Protein AF-A0A8J2K882-F1 (afdb_monomer)

Organism: NCBI:txid39272

Radius of gyration: 20.31 Å; Cα contacts (8 Å, |Δi|>4): 190; chains: 1; bounding box: 59×34×55 Å

Solvent-accessible surface area (backbone atoms only — not comparable to full-atom values): 10893 Å² total; per-residue (Å²): 134,92,80,79,79,79,48,73,65,54,53,42,52,52,37,52,52,34,51,52,49,52,50,53,48,39,41,53,47,56,74,74,40,80,84,79,87,67,94,63,80,76,64,79,78,89,65,78,91,45,72,66,44,49,51,46,46,64,62,44,43,65,41,40,55,68,74,21,21,57,58,43,52,77,40,68,89,78,43,58,61,58,49,51,53,51,32,30,54,51,24,44,53,43,37,36,52,30,45,54,48,47,42,69,40,31,56,80,73,54,88,63,50,70,69,56,27,54,49,53,39,50,50,59,48,68,36,90,72,41,57,48,33,38,21,57,55,62,57,22,58,38,50,34,27,52,51,48,19,53,47,23,50,78,69,66,37,58,70,60,15,52,52,30,21,52,52,18,26,72,71,37,73,75,22,56,58,48,50,52,56,56,48,52,57,50,50,56,54,50,54,61,47,58,69,70,78,110

Foldseek 3Di:
DDDDDPDLVNLLVLLLVLLVVLLVVLLVCPVPPPPDDDPDDAQDQPDDPDPLSVVLCNSQVSLCPDCSRVVLVVVNPDASSVLFVVQQVVLSVLSSLLLSLQLVLVCVPPVRDNVVSVVVSNCSSNPPPCSCSRGNHLVSVLSSLLSQLSVCLSVVNLVSNVVSLVVSCVSDVVSVCSVVVSVVSVVVVVVVVVVVVD

Mean predicted aligned error: 7.51 Å

Sequence (198 aa):
MINKDLKYEDIQRLAISSRIVVFCLQIFASELVPPHVNDGFKFVDDEAKGILDRIINYLFGGMTNWDGQYFLHITKYGFSSTVILASFFLNTFIFVKSAQLLYRLSPYLDRGLNSLSTLTVILFCFNPASIFFSAFYTETLFVYLTLQVLLSLYQKKKVQAVFYASLSSVCRSNGVLNFGFCLAFSLRGALRRVDKDN

pLDDT: mean 84.86, std 12.21, range [33.06, 97.62]

InterPro domains:
  IPR007315 GPI mannosyltransferase 2 [PF04188] (11-79)
  IPR007315 GPI mannosyltransferase 2 [PF04188] (81-188)
  IPR007315 GPI mannosyltransferase 2 [PTHR12468] (80-193)

Structure (mmCIF, N/CA/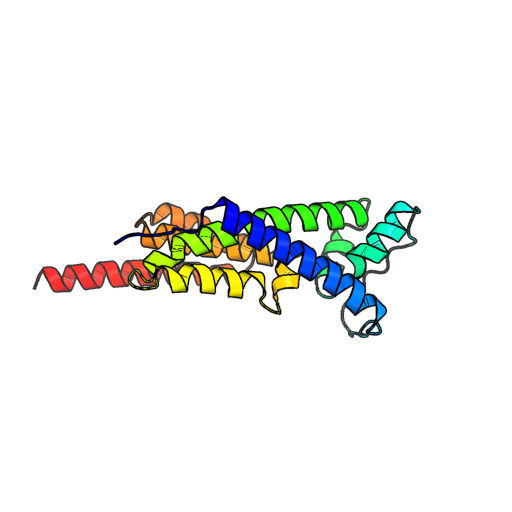C/O backbone):
data_AF-A0A8J2K882-F1
#
_entry.id   AF-A0A8J2K882-F1
#
loop_
_atom_site.group_PDB
_atom_site.id
_atom_site.type_symbol
_atom_site.label_atom_id
_atom_site.label_alt_id
_atom_site.label_comp_id
_atom_site.label_asym_id
_atom_site.label_entity_id
_atom_site.label_seq_id
_atom_site.pdbx_PDB_ins_code
_atom_site.Cartn_x
_atom_site.Cartn_y
_atom_site.Cartn_z
_atom_site.occupancy
_atom_site.B_iso_or_equiv
_atom_site.auth_seq_id
_atom_site.auth_comp_id
_atom_site.auth_asym_id
_atom_site.auth_atom_id
_atom_site.pdbx_PDB_model_num
ATOM 1 N N . MET A 1 1 ? -4.449 -18.302 27.018 1.00 33.06 1 MET A N 1
ATOM 2 C CA . MET A 1 1 ? -3.019 -18.666 26.969 1.00 33.06 1 MET A CA 1
ATOM 3 C C . MET A 1 1 ? -2.443 -18.062 25.696 1.00 33.06 1 MET A C 1
ATOM 5 O O . MET A 1 1 ? -2.665 -18.584 24.615 1.00 33.06 1 MET A O 1
ATOM 9 N N . ILE A 1 2 ? -1.856 -16.872 25.830 1.00 46.56 2 ILE A N 1
ATOM 10 C CA . ILE A 1 2 ? -1.234 -16.094 24.751 1.00 46.56 2 ILE A CA 1
ATOM 11 C C . ILE A 1 2 ? 0.050 -16.833 24.386 1.00 46.56 2 ILE A C 1
ATOM 13 O O . ILE A 1 2 ? 0.917 -16.957 25.249 1.00 46.56 2 ILE A O 1
ATOM 17 N N . ASN A 1 3 ? 0.174 -17.393 23.182 1.00 36.25 3 ASN A N 1
ATOM 18 C CA . ASN A 1 3 ? 1.464 -17.944 22.786 1.00 36.25 3 ASN A CA 1
ATOM 19 C C . ASN A 1 3 ? 1.742 -17.811 21.286 1.00 36.25 3 ASN A C 1
ATOM 21 O O . ASN A 1 3 ? 1.013 -18.346 20.453 1.00 36.25 3 ASN A O 1
ATOM 25 N N . LYS A 1 4 ? 2.849 -17.100 21.039 1.00 44.06 4 LYS A N 1
ATOM 26 C CA . LYS A 1 4 ? 3.510 -16.701 19.790 1.00 44.06 4 LYS A CA 1
ATOM 27 C C . LYS A 1 4 ? 2.768 -15.694 18.912 1.00 44.06 4 LYS A C 1
ATOM 29 O O . LYS A 1 4 ? 2.328 -16.008 17.811 1.00 44.06 4 LYS A O 1
ATOM 34 N N . ASP A 1 5 ? 2.742 -14.445 19.376 1.00 51.84 5 ASP A N 1
ATOM 35 C CA . ASP A 1 5 ? 2.694 -13.294 18.473 1.00 51.84 5 ASP A CA 1
ATOM 36 C C . ASP A 1 5 ? 3.842 -13.430 17.458 1.00 51.84 5 ASP A C 1
ATOM 38 O O . ASP A 1 5 ? 5.009 -13.496 17.859 1.00 51.84 5 ASP A O 1
ATOM 42 N N . LEU A 1 6 ? 3.539 -13.479 16.155 1.00 58.41 6 LEU A N 1
ATOM 43 C CA . LEU A 1 6 ? 4.563 -13.176 15.155 1.00 58.41 6 LEU A CA 1
ATOM 44 C C . LEU A 1 6 ? 5.136 -11.801 15.505 1.00 58.41 6 LEU A C 1
ATOM 46 O O . LEU A 1 6 ? 4.384 -10.842 15.727 1.00 58.41 6 LEU A O 1
ATOM 50 N N . LYS A 1 7 ? 6.463 -11.694 15.573 1.00 73.88 7 LYS A N 1
ATOM 51 C CA . LYS A 1 7 ? 7.107 -10.410 15.832 1.00 73.88 7 LYS A CA 1
ATOM 52 C C . LYS A 1 7 ? 6.927 -9.522 14.603 1.00 73.88 7 LYS A C 1
ATOM 54 O O . LYS A 1 7 ? 6.838 -10.000 13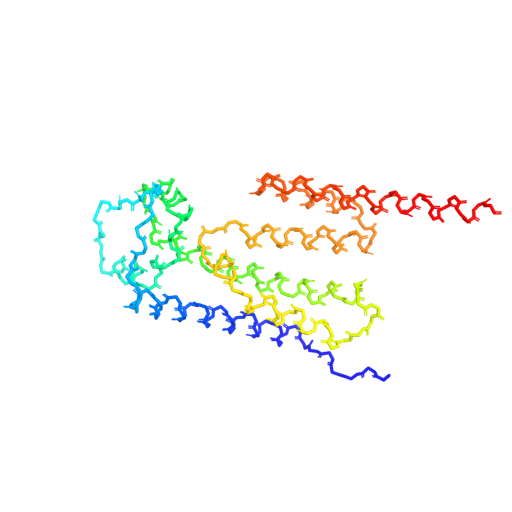.474 1.00 73.88 7 LYS A O 1
ATOM 59 N N . TYR A 1 8 ? 6.939 -8.203 14.797 1.00 77.19 8 TYR A N 1
ATOM 60 C CA . TYR A 1 8 ? 6.948 -7.245 13.679 1.00 77.19 8 TYR A CA 1
ATOM 61 C C . TYR A 1 8 ? 8.086 -7.518 12.681 1.00 77.19 8 TYR A C 1
ATOM 63 O O . TYR A 1 8 ? 7.938 -7.244 11.490 1.00 77.19 8 TYR A O 1
ATOM 71 N N . GLU A 1 9 ? 9.193 -8.085 13.165 1.00 84.50 9 GLU A N 1
ATOM 72 C CA . GLU A 1 9 ? 10.317 -8.559 12.356 1.00 84.50 9 GLU A CA 1
ATOM 73 C C . GLU A 1 9 ? 9.930 -9.702 11.412 1.00 84.50 9 GLU A C 1
ATOM 75 O O . GLU A 1 9 ? 10.357 -9.701 10.261 1.00 84.50 9 GLU A O 1
ATOM 80 N N . ASP A 1 10 ? 9.091 -10.642 11.852 1.00 88.75 10 ASP A N 1
ATOM 81 C CA . ASP A 1 10 ? 8.645 -11.769 11.028 1.00 88.75 10 ASP A CA 1
ATOM 82 C C . ASP A 1 10 ? 7.744 -11.275 9.892 1.00 88.75 10 ASP A C 1
ATOM 84 O O . ASP A 1 10 ? 7.917 -11.666 8.739 1.00 88.75 10 ASP A O 1
ATOM 88 N N . ILE A 1 11 ? 6.844 -10.332 10.196 1.00 90.06 11 ILE A N 1
ATOM 89 C CA . ILE A 1 11 ? 5.994 -9.669 9.196 1.00 90.06 11 ILE A CA 1
ATOM 90 C C . ILE A 1 11 ? 6.836 -8.870 8.200 1.00 90.06 11 ILE A C 1
ATOM 92 O O . ILE A 1 11 ? 6.573 -8.892 6.999 1.00 90.06 11 ILE A O 1
ATOM 96 N N . GLN A 1 12 ? 7.871 -8.182 8.681 1.00 91.12 12 GLN A N 1
ATOM 97 C CA . GLN A 1 12 ? 8.790 -7.448 7.821 1.00 91.12 12 GLN A CA 1
ATOM 98 C C . GLN A 1 12 ? 9.563 -8.388 6.892 1.00 91.12 12 GLN A C 1
ATOM 100 O O . GLN A 1 12 ? 9.627 -8.124 5.693 1.00 91.12 12 GLN A O 1
ATOM 105 N N . ARG A 1 13 ? 10.114 -9.489 7.420 1.00 92.19 13 ARG A N 1
ATOM 106 C CA . ARG A 1 13 ? 10.812 -10.508 6.623 1.00 92.19 13 ARG A CA 1
ATOM 107 C C . ARG A 1 13 ? 9.881 -11.102 5.574 1.00 92.19 13 ARG A C 1
ATOM 109 O O . ARG A 1 13 ? 10.239 -11.110 4.406 1.00 92.19 13 ARG A O 1
ATOM 116 N N . LEU A 1 14 ? 8.667 -11.492 5.963 1.00 93.50 14 LEU A N 1
ATOM 117 C CA . LEU A 1 14 ? 7.647 -12.015 5.054 1.00 93.50 14 LEU A CA 1
ATOM 118 C C . LEU A 1 14 ? 7.322 -11.027 3.925 1.00 93.50 14 LEU A C 1
ATOM 120 O O . LEU A 1 14 ? 7.344 -11.396 2.751 1.00 93.50 14 LEU A O 1
ATOM 124 N N . ALA A 1 15 ? 7.053 -9.765 4.270 1.00 94.00 15 ALA A N 1
ATOM 125 C CA . ALA A 1 15 ? 6.734 -8.736 3.292 1.00 94.00 15 ALA A CA 1
ATOM 126 C C . ALA A 1 15 ? 7.906 -8.508 2.326 1.00 94.00 15 ALA A C 1
ATOM 128 O O . ALA A 1 15 ? 7.688 -8.538 1.118 1.00 94.00 15 ALA A O 1
ATOM 129 N N . ILE A 1 16 ? 9.141 -8.377 2.821 1.00 94.69 16 ILE A N 1
ATOM 130 C CA . ILE A 1 16 ? 10.339 -8.215 1.978 1.00 94.69 16 ILE A CA 1
ATOM 131 C C . ILE A 1 16 ? 10.549 -9.439 1.080 1.00 94.69 16 ILE A C 1
ATOM 133 O O . ILE A 1 16 ? 10.706 -9.283 -0.129 1.00 94.69 16 ILE A O 1
ATOM 137 N N . SER A 1 17 ? 10.485 -10.654 1.632 1.00 94.75 17 SER A N 1
ATOM 138 C CA . SER A 1 17 ? 10.606 -11.894 0.860 1.00 94.75 17 SER A CA 1
ATOM 139 C C . SER A 1 17 ? 9.552 -11.975 -0.243 1.00 94.75 17 SER A C 1
ATOM 141 O O . SER A 1 17 ? 9.886 -12.334 -1.367 1.00 94.75 17 SER A O 1
ATOM 143 N N . SER A 1 18 ? 8.308 -11.558 0.022 1.00 94.94 18 SER A N 1
ATOM 144 C CA . SER A 1 18 ? 7.269 -11.510 -1.014 1.00 94.94 18 SER A CA 1
ATOM 145 C C . SER A 1 18 ? 7.621 -10.551 -2.155 1.00 94.94 18 SER A C 1
ATOM 147 O O . SER A 1 18 ? 7.345 -10.854 -3.311 1.00 94.94 18 SER A O 1
ATOM 149 N N . ARG A 1 19 ? 8.268 -9.414 -1.859 1.00 94.19 19 ARG A N 1
ATOM 150 C CA . ARG A 1 19 ? 8.690 -8.445 -2.882 1.00 94.19 19 ARG A CA 1
ATOM 151 C C . ARG A 1 19 ? 9.818 -8.993 -3.745 1.00 94.19 19 ARG A C 1
ATOM 153 O O . ARG A 1 19 ? 9.781 -8.807 -4.955 1.00 94.19 19 ARG A O 1
ATOM 160 N N . ILE A 1 20 ? 10.764 -9.715 -3.140 1.00 94.12 20 ILE A N 1
ATOM 161 C CA . ILE A 1 20 ? 11.826 -10.421 -3.871 1.00 94.12 20 ILE A CA 1
ATOM 162 C C . ILE A 1 20 ? 11.212 -11.476 -4.795 1.00 94.12 20 ILE A C 1
ATOM 164 O O . ILE A 1 20 ? 11.556 -11.527 -5.969 1.00 94.12 20 ILE A O 1
ATOM 168 N N . VAL A 1 21 ? 10.259 -12.273 -4.298 1.00 93.94 21 VAL A N 1
ATOM 169 C CA . VAL A 1 21 ? 9.566 -13.287 -5.108 1.00 93.94 21 VAL A CA 1
ATOM 170 C C . VAL A 1 21 ? 8.832 -12.647 -6.286 1.00 93.94 21 VAL A C 1
ATOM 172 O O . VAL A 1 21 ? 9.027 -13.080 -7.416 1.00 93.94 21 VAL A O 1
ATOM 175 N N . VAL A 1 22 ? 8.045 -11.590 -6.057 1.00 92.38 22 VAL A N 1
ATOM 176 C CA . VAL A 1 22 ? 7.345 -10.858 -7.130 1.00 92.38 22 VAL A CA 1
ATOM 177 C C . VAL A 1 22 ? 8.333 -10.261 -8.136 1.00 92.38 22 VAL A C 1
ATOM 179 O O . VAL A 1 22 ? 8.096 -10.337 -9.339 1.00 92.38 22 VAL A O 1
ATOM 182 N N . PHE A 1 23 ? 9.456 -9.713 -7.665 1.00 92.88 23 PHE A N 1
ATOM 183 C CA . PHE A 1 23 ? 10.509 -9.175 -8.524 1.00 92.88 23 PHE A CA 1
ATOM 184 C C . PHE A 1 23 ? 11.158 -10.259 -9.399 1.00 92.88 23 PHE A C 1
ATOM 186 O O . PHE A 1 23 ? 11.301 -10.060 -10.601 1.00 92.88 23 PHE A O 1
ATOM 193 N N . CYS A 1 24 ? 11.498 -11.424 -8.843 1.00 92.62 24 CYS A N 1
ATOM 194 C CA . CYS A 1 24 ? 12.050 -12.531 -9.628 1.00 92.62 24 CYS A CA 1
ATOM 195 C C . CYS A 1 24 ? 11.022 -13.103 -10.613 1.00 92.62 24 CYS A C 1
ATOM 197 O O . CYS A 1 24 ? 11.357 -13.379 -11.764 1.00 92.62 24 CYS A O 1
ATOM 199 N N . LEU A 1 25 ? 9.766 -13.250 -10.176 1.00 90.94 25 LEU A N 1
ATOM 200 C CA . LEU A 1 25 ? 8.678 -13.737 -11.022 1.00 90.94 25 LEU A CA 1
ATOM 201 C C . LEU A 1 25 ? 8.435 -12.816 -12.216 1.00 90.94 25 LEU A C 1
ATOM 203 O O . LEU A 1 25 ? 8.230 -13.327 -13.310 1.00 90.94 25 LEU A O 1
ATOM 207 N N . GLN A 1 26 ? 8.488 -11.489 -12.046 1.00 91.19 26 GLN A N 1
ATOM 208 C CA . GLN A 1 26 ? 8.284 -10.586 -13.182 1.00 91.19 26 GLN A CA 1
ATOM 209 C C . GLN A 1 26 ? 9.444 -10.605 -14.185 1.00 91.19 26 GLN A C 1
ATOM 211 O O . GLN A 1 26 ? 9.173 -10.502 -15.377 1.00 91.19 26 GLN A O 1
ATOM 216 N N . ILE A 1 27 ? 10.696 -10.830 -13.756 1.00 89.94 27 ILE A N 1
ATOM 217 C CA . ILE A 1 27 ? 11.814 -11.056 -14.696 1.00 89.94 27 ILE A CA 1
ATOM 218 C C . ILE A 1 27 ? 11.542 -12.326 -15.501 1.00 89.94 27 ILE A C 1
ATOM 220 O O . ILE A 1 27 ? 11.527 -12.298 -16.726 1.00 89.94 27 ILE A O 1
ATOM 224 N N . PHE A 1 28 ? 11.267 -13.435 -14.810 1.00 90.12 28 PHE A N 1
ATOM 225 C CA . PHE A 1 28 ? 11.035 -14.722 -15.463 1.00 90.12 28 PHE A CA 1
ATOM 226 C C . PHE A 1 28 ? 9.833 -14.683 -16.417 1.00 90.12 28 PHE A C 1
ATOM 228 O O . PHE A 1 28 ? 9.902 -15.199 -17.528 1.00 90.12 28 PHE A O 1
ATOM 235 N N . ALA A 1 29 ? 8.741 -14.036 -16.005 1.00 87.38 29 ALA A N 1
ATOM 236 C CA . ALA A 1 29 ? 7.560 -13.865 -16.840 1.00 87.38 29 ALA A CA 1
ATOM 237 C C . ALA A 1 29 ? 7.840 -12.994 -18.072 1.00 87.38 29 ALA A C 1
ATOM 239 O O . ALA A 1 29 ? 7.294 -13.284 -19.131 1.00 87.38 29 ALA A O 1
ATOM 240 N N . SER A 1 30 ? 8.699 -11.976 -17.950 1.00 85.62 30 SER A N 1
ATOM 241 C CA . SER A 1 30 ? 9.076 -11.108 -19.076 1.00 85.62 30 SER A CA 1
ATOM 242 C C . SER A 1 30 ? 9.901 -11.844 -20.137 1.00 85.62 30 SER A C 1
ATOM 244 O O . SER A 1 30 ? 9.802 -11.511 -21.312 1.00 85.62 30 SER A O 1
ATOM 246 N N . GLU A 1 31 ? 10.669 -12.862 -19.741 1.00 84.69 31 GLU A N 1
ATOM 247 C CA . GLU A 1 31 ? 11.428 -13.717 -20.667 1.00 84.69 31 GLU A CA 1
ATOM 248 C C . GLU A 1 31 ? 10.565 -14.818 -21.296 1.00 84.69 31 GLU A C 1
ATOM 250 O O . GLU A 1 31 ? 10.732 -15.172 -22.462 1.00 84.69 31 GLU A O 1
ATOM 255 N N . LEU A 1 32 ? 9.643 -15.394 -20.518 1.00 87.56 32 LEU A N 1
ATOM 256 C CA . LEU A 1 32 ? 8.849 -16.544 -20.952 1.00 87.56 32 LEU A CA 1
ATOM 257 C C . LEU A 1 32 ? 7.626 -16.145 -21.785 1.00 87.56 32 LEU A C 1
ATOM 259 O O . LEU A 1 32 ? 7.188 -16.909 -22.646 1.00 87.56 32 LEU A O 1
ATOM 263 N N . VAL A 1 33 ? 7.049 -14.973 -21.514 1.00 82.00 33 VAL A N 1
ATOM 264 C CA . VAL A 1 33 ? 5.814 -14.507 -22.146 1.00 82.00 33 VAL A CA 1
ATOM 265 C C . VAL A 1 33 ? 6.133 -13.326 -23.060 1.00 82.00 33 VAL A C 1
ATOM 267 O O . VAL A 1 33 ? 6.620 -12.304 -22.574 1.00 82.00 33 VAL A O 1
ATOM 270 N N . PRO A 1 34 ? 5.820 -13.413 -24.368 1.00 77.44 34 PRO A N 1
ATOM 271 C CA . PRO A 1 34 ? 5.967 -12.280 -25.269 1.00 77.44 34 PRO A CA 1
ATOM 272 C C . PRO A 1 34 ? 5.211 -11.058 -24.735 1.00 77.44 34 PRO A C 1
ATOM 274 O O . PRO A 1 34 ? 4.098 -11.211 -24.218 1.00 77.44 34 PRO A O 1
ATOM 277 N N . PRO A 1 35 ? 5.767 -9.843 -24.877 1.00 71.00 35 PRO A N 1
ATOM 278 C CA . PRO A 1 35 ? 5.115 -8.641 -24.389 1.00 71.00 35 PRO A CA 1
ATOM 279 C C . PRO A 1 35 ? 3.732 -8.513 -25.025 1.00 71.00 35 PRO A C 1
ATOM 281 O O . PRO A 1 35 ? 3.585 -8.470 -26.249 1.00 71.00 35 PRO A O 1
ATOM 284 N N . HIS A 1 36 ? 2.705 -8.463 -24.178 1.00 73.38 36 HIS A N 1
ATOM 285 C CA . HIS A 1 36 ? 1.337 -8.285 -24.636 1.00 73.38 36 HIS A CA 1
ATOM 286 C C . HIS A 1 36 ? 1.226 -6.936 -25.353 1.00 73.38 36 HIS A C 1
ATOM 288 O O . HIS A 1 36 ? 1.462 -5.876 -24.771 1.00 73.38 36 HIS A O 1
ATOM 294 N N . VAL A 1 37 ? 0.799 -6.954 -26.614 1.00 69.00 37 VAL A N 1
ATOM 295 C CA . VAL A 1 37 ? 0.498 -5.733 -27.363 1.00 69.00 37 VAL A CA 1
ATOM 296 C C . VAL A 1 37 ? -0.847 -5.208 -26.872 1.00 69.00 37 VAL A C 1
ATOM 298 O O . VAL A 1 37 ? -1.888 -5.759 -27.204 1.00 69.00 37 VAL A O 1
ATOM 301 N N . ASN A 1 38 ? -0.836 -4.202 -26.003 1.00 69.25 38 ASN A N 1
ATOM 302 C CA . ASN A 1 38 ? -2.041 -3.441 -25.679 1.00 69.25 38 ASN A CA 1
ATOM 303 C C . ASN A 1 38 ? -2.187 -2.245 -26.642 1.00 69.25 38 ASN A C 1
ATOM 305 O O . ASN A 1 38 ? -1.187 -1.749 -27.174 1.00 69.25 38 ASN A O 1
ATOM 309 N N . ASP A 1 39 ? -3.427 -1.794 -26.850 1.00 73.88 39 ASP A N 1
ATOM 310 C CA . ASP A 1 39 ? -3.764 -0.582 -27.627 1.00 73.88 39 ASP A CA 1
ATOM 311 C C . ASP A 1 39 ? -3.556 0.712 -26.814 1.00 73.88 39 ASP A C 1
ATOM 313 O O . ASP A 1 39 ? -3.872 1.812 -27.264 1.00 73.88 39 ASP A O 1
ATOM 317 N N . GLY A 1 40 ? -3.060 0.577 -25.581 1.00 69.00 40 GLY A N 1
ATOM 318 C CA . GLY A 1 40 ? -2.803 1.684 -24.670 1.00 69.00 40 GLY A CA 1
ATOM 319 C C . GLY A 1 40 ? -1.612 2.541 -25.093 1.00 69.00 40 GLY A C 1
ATOM 320 O O . GLY A 1 40 ? -0.829 2.190 -25.977 1.00 69.00 40 GLY A O 1
ATOM 321 N N . PHE A 1 41 ? -1.466 3.683 -24.422 1.00 75.31 41 PHE A N 1
ATOM 322 C CA . PHE A 1 41 ? -0.314 4.561 -24.589 1.00 75.31 41 PHE A CA 1
ATOM 323 C C . PHE A 1 41 ? 0.989 3.811 -24.322 1.00 75.31 41 PHE A C 1
ATOM 325 O O . PHE A 1 41 ? 1.131 3.191 -23.271 1.00 75.31 41 PHE A O 1
ATOM 332 N N . LYS A 1 42 ? 1.949 3.934 -25.244 1.00 71.62 42 LYS A N 1
ATOM 333 C CA . LYS A 1 42 ? 3.290 3.367 -25.106 1.00 71.62 42 LYS A CA 1
ATOM 334 C C . LYS A 1 42 ? 4.317 4.470 -25.006 1.00 71.62 42 LYS A C 1
ATOM 336 O O . LYS A 1 42 ? 4.495 5.255 -25.936 1.00 71.62 42 LYS A O 1
ATOM 341 N N . PHE A 1 43 ? 5.015 4.504 -23.877 1.00 71.06 43 PHE A N 1
ATOM 342 C CA . PHE A 1 43 ? 6.185 5.351 -23.736 1.00 71.06 43 PHE A CA 1
ATOM 343 C C . PHE A 1 43 ? 7.341 4.736 -24.526 1.00 71.06 43 PHE A C 1
ATOM 345 O O . PHE A 1 43 ? 7.864 3.685 -24.158 1.00 71.06 43 PHE A O 1
ATOM 352 N N . VAL A 1 44 ? 7.716 5.390 -25.622 1.00 66.25 44 VAL A N 1
ATOM 353 C CA . VAL A 1 44 ? 8.959 5.114 -26.342 1.00 66.25 44 VAL A CA 1
ATOM 354 C C . VAL A 1 44 ? 9.998 6.074 -25.7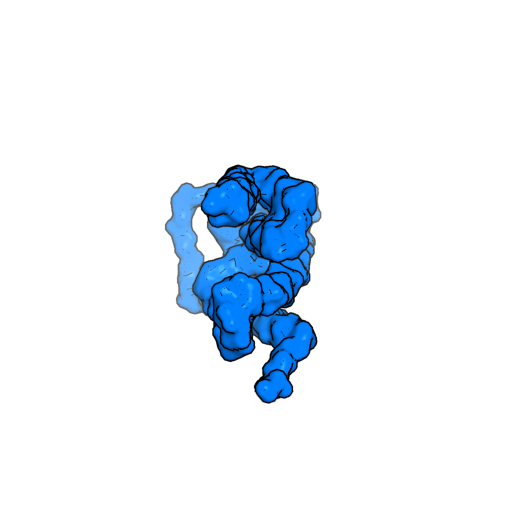75 1.00 66.25 44 VAL A C 1
ATOM 356 O O . VAL A 1 44 ? 9.890 7.286 -25.975 1.00 66.25 44 VAL A O 1
ATOM 359 N N . ASP A 1 45 ? 10.941 5.545 -24.995 1.00 65.62 45 ASP A N 1
ATOM 360 C CA . ASP A 1 45 ? 12.102 6.325 -24.572 1.00 65.62 45 ASP A CA 1
ATOM 361 C C . ASP A 1 45 ? 13.046 6.468 -25.770 1.00 65.62 45 ASP A C 1
ATOM 363 O O . ASP A 1 45 ? 13.362 5.482 -26.445 1.00 65.62 45 ASP A O 1
ATOM 367 N N . ASP A 1 46 ? 13.466 7.698 -26.049 1.00 60.22 46 ASP A N 1
ATOM 368 C CA . ASP A 1 46 ? 14.344 8.022 -27.169 1.00 60.22 46 ASP A CA 1
ATOM 369 C C . ASP A 1 46 ? 15.782 7.615 -26.774 1.00 60.22 46 ASP A C 1
ATOM 371 O O . ASP A 1 46 ? 16.547 8.412 -26.236 1.00 60.22 46 ASP A O 1
ATOM 375 N N . GLU A 1 47 ? 16.095 6.334 -27.000 1.00 58.97 47 GLU A N 1
ATOM 376 C CA . GLU A 1 47 ? 17.366 5.624 -26.767 1.00 58.97 47 GLU A CA 1
ATOM 377 C C . GLU A 1 47 ? 17.854 5.521 -25.305 1.00 58.97 47 GLU A C 1
ATOM 379 O O . GLU A 1 47 ? 18.118 6.502 -24.612 1.00 58.97 47 GLU A O 1
ATOM 384 N N . ALA A 1 48 ? 18.083 4.284 -24.839 1.00 60.72 48 ALA A N 1
ATOM 385 C CA . ALA A 1 48 ? 18.753 4.027 -23.564 1.00 60.72 48 ALA A CA 1
ATOM 386 C C . ALA A 1 48 ? 20.176 4.612 -23.597 1.00 60.72 48 ALA A C 1
ATOM 388 O O . ALA A 1 48 ? 21.056 4.087 -24.287 1.00 60.72 48 ALA A O 1
ATOM 389 N N . LYS A 1 49 ? 20.397 5.689 -22.835 1.00 71.69 49 LYS A N 1
ATOM 390 C CA . LYS A 1 49 ? 21.614 6.513 -22.901 1.00 71.69 49 LYS A CA 1
ATOM 391 C C . LYS A 1 49 ? 22.858 5.819 -22.326 1.00 71.69 49 LYS A C 1
ATOM 393 O O . LYS A 1 49 ? 23.969 6.272 -22.596 1.00 71.69 49 LYS A O 1
ATOM 398 N N . GLY A 1 50 ? 22.717 4.703 -21.595 1.00 81.19 50 GLY A N 1
ATOM 399 C CA . GLY A 1 50 ? 23.851 3.939 -21.057 1.00 81.19 50 GLY A CA 1
ATOM 400 C C . GLY A 1 50 ? 23.593 2.460 -20.727 1.00 81.19 50 GLY A C 1
ATOM 401 O O . GLY A 1 50 ? 22.472 1.957 -20.776 1.00 81.19 50 GLY A O 1
ATOM 402 N N . ILE A 1 51 ? 24.664 1.742 -20.358 1.00 85.50 51 ILE A N 1
ATOM 403 C CA . ILE A 1 51 ? 24.629 0.316 -19.957 1.00 85.50 51 ILE A CA 1
ATOM 404 C C . ILE A 1 51 ? 23.747 0.104 -18.720 1.00 85.50 51 ILE A C 1
ATOM 406 O O . ILE A 1 51 ? 22.988 -0.862 -18.664 1.00 85.50 51 ILE A O 1
ATOM 410 N N . LEU A 1 52 ? 23.818 1.014 -17.744 1.00 84.12 52 LEU A N 1
ATOM 411 C CA . LEU A 1 52 ? 22.993 0.951 -16.536 1.00 84.12 52 LEU A CA 1
ATOM 412 C C . LEU A 1 52 ? 21.501 1.048 -16.861 1.00 84.12 52 LEU A C 1
ATOM 414 O O . LEU A 1 52 ? 20.720 0.282 -16.308 1.00 84.12 52 LEU A O 1
ATOM 418 N N . ASP A 1 53 ? 21.117 1.909 -17.805 1.00 83.44 53 ASP A N 1
ATOM 419 C CA . ASP A 1 53 ? 19.725 2.021 -18.247 1.00 83.44 53 ASP A CA 1
ATOM 420 C C . ASP A 1 53 ? 19.251 0.730 -18.913 1.00 83.44 53 ASP A C 1
ATOM 422 O O . ASP A 1 53 ? 18.142 0.277 -18.656 1.00 83.44 53 ASP A O 1
ATOM 426 N N . ARG A 1 54 ? 20.107 0.074 -19.710 1.00 83.88 54 ARG A N 1
ATOM 427 C CA . ARG A 1 54 ? 19.784 -1.236 -20.301 1.00 83.88 54 ARG A CA 1
ATOM 428 C C . ARG A 1 54 ? 19.569 -2.306 -19.235 1.00 83.88 54 ARG A C 1
ATOM 430 O O . ARG A 1 54 ? 18.606 -3.058 -19.329 1.00 83.88 54 ARG A O 1
ATOM 437 N N . ILE A 1 55 ? 20.429 -2.354 -18.216 1.00 88.06 55 ILE A N 1
ATOM 438 C CA . ILE A 1 55 ? 20.289 -3.299 -17.099 1.00 88.06 55 ILE A CA 1
ATOM 439 C C . ILE A 1 55 ? 19.004 -3.014 -16.312 1.00 88.06 55 ILE A C 1
ATOM 441 O O . ILE A 1 55 ? 18.259 -3.941 -16.010 1.00 88.06 55 ILE A O 1
ATOM 445 N N . ILE A 1 56 ? 18.715 -1.748 -16.000 1.00 87.19 56 ILE A N 1
ATOM 446 C CA . ILE A 1 56 ? 17.503 -1.362 -15.265 1.00 87.19 56 ILE A CA 1
ATOM 447 C C . ILE A 1 56 ? 16.255 -1.689 -16.085 1.00 87.19 56 ILE A C 1
ATOM 449 O O . ILE A 1 56 ? 15.327 -2.286 -15.549 1.00 87.19 56 ILE A O 1
ATOM 453 N N . ASN A 1 57 ? 16.244 -1.381 -17.380 1.00 84.75 57 ASN A N 1
ATOM 454 C CA . ASN A 1 57 ? 15.122 -1.702 -18.259 1.00 84.75 57 ASN A CA 1
ATOM 455 C C . ASN A 1 57 ? 14.912 -3.211 -18.400 1.00 84.75 57 ASN A C 1
ATOM 457 O O . ASN A 1 57 ? 13.773 -3.662 -18.391 1.00 84.75 57 ASN A O 1
ATOM 461 N N . TYR A 1 58 ? 15.984 -4.000 -18.464 1.00 86.06 58 TYR A N 1
ATOM 462 C CA . TYR A 1 58 ? 15.882 -5.458 -18.465 1.00 86.06 58 TYR A CA 1
ATOM 463 C C . TYR A 1 58 ? 15.289 -5.987 -17.149 1.00 86.06 58 TYR A C 1
ATOM 465 O O . TYR A 1 58 ? 14.346 -6.771 -17.151 1.00 86.06 58 TYR A O 1
ATOM 473 N N . LEU A 1 59 ? 15.801 -5.523 -16.006 1.00 88.44 59 LEU A N 1
ATOM 474 C CA . LEU A 1 59 ? 15.390 -6.028 -14.694 1.00 88.44 59 LEU A CA 1
ATOM 475 C C . LEU A 1 59 ? 14.016 -5.523 -14.239 1.00 88.44 59 LEU A C 1
ATOM 477 O O . LEU A 1 59 ? 13.312 -6.244 -13.539 1.00 88.44 59 LEU A O 1
ATOM 481 N N . PHE A 1 60 ? 13.643 -4.291 -14.583 1.00 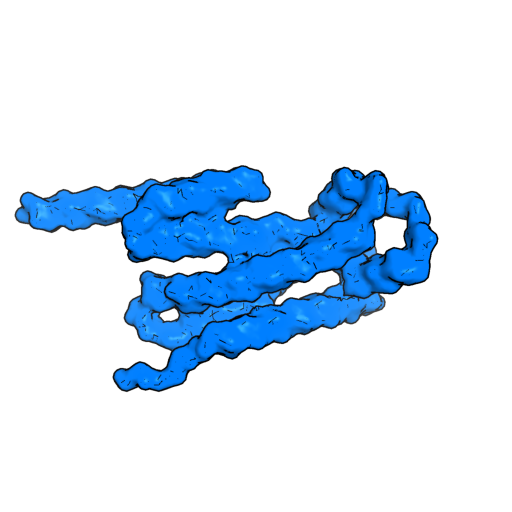88.00 60 PHE A N 1
ATOM 482 C CA . PHE A 1 60 ? 12.438 -3.619 -14.086 1.00 88.00 60 PHE A CA 1
ATOM 483 C C . PHE A 1 60 ? 11.414 -3.313 -15.184 1.00 88.00 60 PHE A C 1
ATOM 485 O O . PHE A 1 60 ? 10.351 -2.780 -14.874 1.00 88.00 60 PHE A O 1
ATOM 492 N N . GLY A 1 61 ? 11.682 -3.655 -16.447 1.00 82.25 61 GLY A N 1
ATOM 493 C CA . GLY A 1 61 ? 10.783 -3.373 -17.571 1.00 82.25 61 GLY A CA 1
ATOM 494 C C . GLY A 1 61 ? 9.389 -3.974 -17.393 1.00 82.25 61 GLY A C 1
ATOM 495 O O . GLY A 1 61 ? 8.393 -3.339 -17.724 1.00 82.25 61 GLY A O 1
ATOM 496 N N . GLY A 1 62 ? 9.277 -5.141 -16.752 1.00 83.25 62 GLY A N 1
ATOM 497 C CA . GLY A 1 62 ? 7.978 -5.719 -16.399 1.00 83.25 62 GLY A CA 1
ATOM 498 C C . GLY A 1 62 ? 7.123 -4.802 -15.508 1.00 83.25 62 GLY A C 1
ATOM 499 O O . GLY A 1 62 ? 5.897 -4.781 -15.631 1.00 83.25 62 GLY A O 1
ATOM 500 N N . MET A 1 63 ? 7.762 -3.991 -14.658 1.00 84.00 63 MET A N 1
ATOM 501 C CA . MET A 1 63 ? 7.120 -3.067 -13.714 1.00 84.00 63 MET A CA 1
ATOM 502 C C . MET A 1 63 ? 6.718 -1.723 -14.324 1.00 84.00 63 MET A C 1
ATOM 504 O O . MET A 1 63 ? 6.027 -0.943 -13.668 1.00 84.00 63 MET A O 1
ATOM 508 N N . THR A 1 64 ? 7.152 -1.428 -15.548 1.00 82.75 64 THR A N 1
ATOM 509 C CA . THR A 1 64 ? 6.819 -0.176 -16.239 1.00 82.75 64 THR A CA 1
ATOM 510 C C . THR A 1 64 ? 5.587 -0.305 -17.128 1.00 82.75 64 THR A C 1
ATOM 512 O O . THR A 1 64 ? 5.111 0.695 -17.655 1.00 82.75 64 THR A O 1
ATOM 515 N N . ASN A 1 65 ? 5.051 -1.518 -17.275 1.00 79.75 65 ASN A N 1
ATOM 516 C CA . ASN A 1 65 ? 3.889 -1.806 -18.108 1.00 79.75 65 ASN A CA 1
ATOM 517 C C . ASN A 1 65 ? 2.594 -1.141 -17.608 1.00 79.75 65 ASN A C 1
ATOM 519 O O . ASN A 1 65 ? 2.456 -0.788 -16.431 1.00 79.75 65 ASN A O 1
ATOM 523 N N . TRP A 1 66 ? 1.614 -1.068 -18.518 1.00 79.25 66 TRP A N 1
ATOM 524 C CA . TRP A 1 66 ? 0.279 -0.492 -18.303 1.00 79.25 66 TRP A CA 1
ATOM 525 C C . TRP A 1 66 ? 0.346 0.999 -17.944 1.00 79.25 66 TRP A C 1
ATOM 527 O O . TRP A 1 66 ? 1.083 1.744 -18.591 1.00 79.25 66 TRP A O 1
ATOM 537 N N . ASP A 1 67 ? -0.393 1.448 -16.927 1.00 74.56 67 ASP A N 1
ATOM 538 C CA . ASP A 1 67 ? -0.445 2.863 -16.550 1.00 74.56 67 ASP A CA 1
ATOM 539 C C . ASP A 1 67 ? 0.921 3.422 -16.095 1.00 74.56 67 ASP A C 1
ATOM 541 O O . ASP A 1 67 ? 1.151 4.631 -16.144 1.00 74.56 67 ASP A O 1
ATOM 545 N N . GLY A 1 68 ? 1.869 2.543 -15.745 1.00 80.31 68 GLY A N 1
ATOM 546 C CA . GLY A 1 68 ? 3.271 2.875 -15.479 1.00 80.31 68 GLY A CA 1
ATOM 547 C C . GLY A 1 68 ? 3.939 3.644 -16.625 1.00 80.31 68 GLY A C 1
ATOM 548 O O . GLY A 1 68 ? 4.759 4.531 -16.376 1.00 80.31 68 GLY A O 1
ATOM 549 N N . GLN A 1 69 ? 3.537 3.386 -17.874 1.00 82.69 69 GLN A N 1
ATOM 550 C CA . GLN A 1 69 ? 4.076 4.076 -19.047 1.00 82.69 69 GLN A CA 1
ATOM 551 C C . GLN A 1 69 ? 3.664 5.552 -19.088 1.00 82.69 69 GLN A C 1
ATOM 553 O O . GLN A 1 69 ? 4.469 6.398 -19.480 1.00 82.69 69 GLN A O 1
ATOM 558 N N . TYR A 1 70 ? 2.460 5.898 -18.620 1.00 80.56 70 TYR A N 1
ATOM 559 C CA . TYR A 1 70 ? 2.040 7.298 -18.507 1.00 80.56 70 TYR A CA 1
ATOM 560 C C . TYR A 1 70 ? 2.862 8.039 -17.458 1.00 80.56 70 TYR A C 1
ATOM 562 O O . TYR A 1 70 ? 3.313 9.158 -17.704 1.00 80.56 70 TYR A O 1
ATOM 570 N N . PHE A 1 71 ? 3.098 7.418 -16.299 1.00 80.44 71 PHE A N 1
ATOM 571 C CA . PHE A 1 71 ? 3.893 8.051 -15.252 1.00 80.44 71 PHE A CA 1
ATOM 572 C C . PHE A 1 71 ? 5.347 8.264 -15.685 1.00 80.44 71 PHE A C 1
ATOM 574 O O . PHE A 1 71 ? 5.921 9.307 -15.377 1.00 80.44 71 PHE A O 1
ATOM 581 N N . LEU A 1 72 ? 5.927 7.331 -16.445 1.00 80.44 72 LEU A N 1
ATOM 582 C CA . LEU A 1 72 ? 7.262 7.506 -17.027 1.00 80.44 72 LEU A CA 1
ATOM 583 C C . LEU A 1 72 ? 7.301 8.579 -18.114 1.00 80.44 72 LEU A C 1
ATOM 585 O O . LEU A 1 72 ? 8.263 9.337 -18.200 1.00 80.44 72 LEU A O 1
ATOM 589 N N . HIS A 1 73 ? 6.241 8.710 -18.910 1.00 81.06 73 HIS A N 1
ATOM 590 C CA . HIS A 1 73 ? 6.151 9.797 -19.878 1.00 81.06 73 HIS A CA 1
ATOM 591 C C . HIS A 1 73 ? 6.119 11.175 -19.211 1.00 81.06 73 HIS A C 1
ATOM 593 O O . HIS A 1 73 ? 6.770 12.103 -19.688 1.00 81.06 73 HIS A O 1
ATOM 599 N N . ILE A 1 74 ? 5.433 11.307 -18.072 1.00 77.94 74 ILE A N 1
ATOM 600 C CA . ILE A 1 74 ? 5.453 12.545 -17.277 1.00 77.94 74 ILE A CA 1
ATOM 601 C C . ILE A 1 74 ? 6.885 12.875 -16.814 1.00 77.94 74 ILE A C 1
ATOM 603 O O . ILE A 1 74 ? 7.238 14.047 -16.691 1.00 77.94 74 ILE A O 1
ATOM 607 N N . THR A 1 75 ? 7.744 11.869 -16.615 1.00 77.31 75 THR A N 1
ATOM 608 C CA . THR A 1 75 ? 9.138 12.042 -16.177 1.00 77.31 75 THR A CA 1
ATOM 609 C C . THR A 1 75 ? 10.172 12.030 -17.316 1.00 77.31 75 THR A C 1
ATOM 611 O O . THR A 1 75 ? 11.375 11.989 -17.035 1.00 77.31 75 THR A O 1
ATOM 614 N N . LYS A 1 76 ? 9.736 12.162 -18.585 1.00 69.75 76 LYS A N 1
ATOM 615 C CA . LYS A 1 76 ? 10.548 12.043 -19.823 1.00 69.75 76 LYS A CA 1
ATOM 616 C C . LYS A 1 76 ? 11.860 12.853 -19.836 1.00 69.75 76 LYS A C 1
ATOM 618 O O . LYS A 1 76 ? 12.803 12.486 -20.529 1.00 69.75 76 LYS A O 1
ATOM 623 N N . TYR A 1 77 ? 11.967 13.940 -19.072 1.00 61.16 77 TYR A N 1
ATOM 624 C CA . TYR A 1 77 ? 13.075 14.900 -19.176 1.00 61.16 77 TYR A CA 1
ATOM 625 C C . TYR A 1 77 ? 14.277 14.684 -18.236 1.00 61.16 77 TYR A C 1
ATOM 627 O O . TYR A 1 77 ? 15.062 15.614 -18.063 1.00 61.16 77 TYR A O 1
ATOM 635 N N . GLY A 1 78 ? 14.510 13.486 -17.680 1.00 56.53 78 GLY A N 1
ATOM 636 C CA . GLY A 1 78 ? 15.859 13.230 -17.140 1.00 56.53 78 GLY A CA 1
ATOM 637 C C . GLY A 1 78 ? 16.097 12.063 -16.193 1.00 56.53 78 GLY A C 1
ATOM 638 O O . GLY A 1 78 ? 17.246 11.877 -15.803 1.00 56.53 78 GLY A O 1
ATOM 639 N N . PHE A 1 79 ? 15.081 11.289 -15.796 1.00 62.44 79 PHE A N 1
ATOM 640 C CA . PHE A 1 79 ? 15.257 10.340 -14.687 1.00 62.44 79 PHE A CA 1
ATOM 641 C C . PHE A 1 79 ? 14.468 9.029 -14.811 1.00 62.44 79 PHE A C 1
ATOM 643 O O . PHE A 1 79 ? 14.184 8.432 -13.781 1.00 62.44 79 PHE A O 1
ATOM 650 N N . SER A 1 80 ? 14.127 8.543 -16.012 1.00 73.88 80 SER A N 1
ATOM 651 C CA . SER A 1 80 ? 13.305 7.327 -16.196 1.00 73.88 80 SER A CA 1
ATOM 652 C C . SER A 1 80 ? 13.787 6.150 -15.330 1.00 73.88 80 SER A C 1
ATOM 654 O O . SER A 1 80 ? 13.055 5.680 -14.460 1.00 73.88 80 SER A O 1
ATOM 656 N N . SER A 1 81 ? 15.057 5.754 -15.456 1.00 78.88 81 SER A N 1
ATOM 657 C CA . SER A 1 81 ? 15.657 4.655 -14.684 1.00 78.88 81 SER A CA 1
ATOM 658 C C . SER A 1 81 ? 15.705 4.932 -13.176 1.00 78.88 81 SER A C 1
ATOM 660 O O . SER A 1 81 ? 15.375 4.070 -12.358 1.00 78.88 81 SER A O 1
ATOM 662 N N . THR A 1 82 ? 16.079 6.154 -12.790 1.00 84.62 82 THR A N 1
ATOM 663 C CA . THR A 1 82 ? 16.156 6.574 -11.382 1.00 84.62 82 THR A CA 1
ATOM 664 C C . THR A 1 82 ? 14.780 6.573 -10.725 1.00 84.62 82 THR A C 1
ATOM 666 O O . THR A 1 82 ? 14.646 6.146 -9.582 1.00 84.62 82 THR A O 1
ATOM 669 N N . VAL A 1 83 ? 13.748 7.011 -11.446 1.00 85.19 83 VAL A N 1
ATOM 670 C CA . VAL A 1 83 ? 12.358 7.029 -10.986 1.00 85.19 83 VAL A CA 1
ATOM 671 C C . VAL A 1 83 ? 11.833 5.609 -10.833 1.00 85.19 83 VAL A C 1
ATOM 673 O O . VAL A 1 83 ? 11.202 5.330 -9.816 1.00 85.19 83 VAL A O 1
ATOM 676 N N . ILE A 1 84 ? 12.132 4.697 -11.764 1.00 87.50 84 ILE A N 1
ATOM 677 C CA . ILE A 1 84 ? 11.760 3.278 -11.644 1.00 87.50 84 ILE A CA 1
ATOM 678 C C . ILE A 1 84 ? 12.344 2.686 -10.358 1.00 87.50 84 ILE A C 1
ATOM 680 O O . ILE A 1 84 ? 11.617 2.109 -9.546 1.00 87.50 84 ILE A O 1
ATOM 684 N N . LEU A 1 85 ? 13.643 2.895 -10.130 1.00 89.12 85 LEU A N 1
ATOM 685 C CA . LEU A 1 85 ? 14.335 2.366 -8.960 1.00 89.12 85 LEU A CA 1
ATOM 686 C C . LEU A 1 85 ? 13.823 2.990 -7.652 1.00 89.12 85 LEU A C 1
ATOM 688 O O . LEU A 1 85 ? 13.510 2.276 -6.697 1.00 89.12 85 LEU A O 1
ATOM 692 N N . ALA A 1 86 ? 13.699 4.320 -7.614 1.00 90.94 86 ALA A N 1
ATOM 693 C CA . ALA A 1 86 ? 13.188 5.047 -6.457 1.00 90.94 86 ALA A CA 1
ATOM 694 C C . ALA A 1 86 ? 11.761 4.608 -6.113 1.00 90.94 86 ALA A C 1
ATOM 696 O O . ALA A 1 86 ? 11.448 4.389 -4.943 1.00 90.94 86 ALA A O 1
ATOM 697 N N . SER A 1 87 ? 10.919 4.416 -7.128 1.00 90.69 87 SER A N 1
ATOM 698 C CA . SER A 1 87 ? 9.537 3.975 -6.957 1.00 90.69 87 SER A CA 1
ATOM 699 C C . SER A 1 87 ? 9.463 2.558 -6.417 1.00 90.69 87 SER A C 1
ATOM 701 O O . SER A 1 87 ? 8.725 2.325 -5.465 1.00 90.69 87 SER A O 1
ATOM 703 N N . PHE A 1 88 ? 10.270 1.632 -6.940 1.00 92.69 88 PHE A N 1
ATOM 704 C CA . PHE A 1 88 ? 10.317 0.261 -6.436 1.00 92.69 88 PHE A CA 1
ATOM 705 C C . PHE A 1 88 ? 10.698 0.200 -4.951 1.00 92.69 88 PHE A C 1
ATOM 707 O O . PHE A 1 88 ? 10.031 -0.477 -4.160 1.00 92.69 88 PHE A O 1
ATOM 714 N N . PHE A 1 89 ? 11.740 0.931 -4.541 1.00 94.44 89 PHE A N 1
ATOM 715 C CA . PHE A 1 89 ? 12.172 0.948 -3.142 1.00 94.44 89 PHE A CA 1
ATOM 716 C C . PHE A 1 89 ? 11.181 1.671 -2.231 1.00 94.44 89 PHE A C 1
ATOM 718 O O . PHE A 1 89 ? 10.869 1.166 -1.149 1.00 94.44 89 PHE A O 1
ATOM 725 N N . LEU A 1 90 ? 10.647 2.815 -2.667 1.00 95.19 90 LEU A N 1
ATOM 726 C CA . LEU A 1 90 ? 9.645 3.564 -1.911 1.00 95.19 90 LEU A CA 1
ATOM 727 C C . LEU A 1 90 ? 8.372 2.735 -1.720 1.00 95.19 90 LEU A C 1
ATOM 729 O O . LEU A 1 90 ? 7.889 2.595 -0.595 1.00 95.19 90 LEU A O 1
ATOM 733 N N . ASN A 1 91 ? 7.868 2.120 -2.789 1.00 95.25 91 ASN A N 1
ATOM 734 C CA . ASN A 1 91 ? 6.693 1.264 -2.721 1.00 95.25 91 ASN A CA 1
ATOM 735 C C . ASN A 1 91 ? 6.967 0.013 -1.885 1.00 95.25 91 ASN A C 1
ATOM 737 O O . ASN A 1 91 ? 6.153 -0.329 -1.036 1.00 95.25 91 ASN A O 1
ATOM 741 N N . THR A 1 92 ? 8.144 -0.606 -1.983 1.00 95.06 92 THR A N 1
ATOM 742 C CA . THR A 1 92 ? 8.519 -1.717 -1.092 1.00 95.06 92 THR A CA 1
ATOM 743 C C . THR A 1 92 ? 8.503 -1.301 0.381 1.00 95.06 92 THR A C 1
ATOM 745 O O . THR A 1 92 ? 7.945 -2.010 1.222 1.00 95.06 92 THR A O 1
ATOM 748 N N . PHE A 1 93 ? 9.048 -0.129 0.711 1.00 95.81 93 PHE A N 1
ATOM 749 C CA . PHE A 1 93 ? 9.037 0.391 2.076 1.00 95.81 93 PHE A CA 1
ATOM 750 C C . PHE A 1 93 ? 7.609 0.627 2.593 1.00 95.81 93 PHE A C 1
ATOM 752 O O . PHE A 1 93 ? 7.248 0.152 3.675 1.00 95.81 93 PHE A O 1
ATOM 759 N N . ILE A 1 94 ? 6.771 1.315 1.812 1.00 96.81 94 ILE A N 1
ATOM 760 C CA . ILE A 1 94 ? 5.375 1.594 2.181 1.00 96.81 94 ILE A CA 1
ATOM 761 C C . ILE A 1 94 ? 4.566 0.292 2.261 1.00 96.81 94 ILE A C 1
ATOM 763 O O . ILE A 1 94 ? 3.717 0.144 3.142 1.00 96.81 94 ILE A O 1
ATOM 767 N N . PHE A 1 95 ? 4.851 -0.687 1.403 1.00 96.12 95 PHE A N 1
ATOM 768 C CA . PHE A 1 95 ? 4.201 -1.993 1.416 1.00 96.12 95 PHE A CA 1
ATOM 769 C C . PHE A 1 95 ? 4.485 -2.752 2.714 1.00 96.12 95 PHE A C 1
ATOM 771 O O . PHE A 1 95 ? 3.558 -3.248 3.353 1.00 96.12 95 PHE A O 1
ATOM 778 N N . VAL A 1 96 ? 5.743 -2.773 3.166 1.00 95.44 96 VAL A N 1
ATOM 779 C CA . VAL A 1 96 ? 6.116 -3.359 4.464 1.00 95.44 96 VAL A CA 1
ATOM 780 C C . VAL A 1 96 ? 5.360 -2.668 5.601 1.00 95.44 96 VAL A C 1
ATOM 782 O O . VAL A 1 96 ? 4.802 -3.341 6.470 1.00 95.44 96 VAL A O 1
ATOM 785 N N . LYS A 1 97 ? 5.272 -1.331 5.583 1.00 95.38 97 LYS A N 1
ATOM 786 C CA . LYS A 1 97 ? 4.478 -0.583 6.572 1.00 95.38 97 LYS A CA 1
ATOM 787 C C . LYS A 1 97 ? 2.991 -0.918 6.500 1.00 95.38 97 LYS A C 1
ATOM 789 O O . LYS A 1 97 ? 2.354 -1.023 7.544 1.00 95.38 97 LYS A O 1
ATOM 794 N N . SER A 1 98 ? 2.455 -1.138 5.305 1.00 95.44 98 SER A N 1
ATOM 795 C CA . SER A 1 98 ? 1.064 -1.545 5.094 1.00 95.44 98 SER A CA 1
ATOM 796 C C . SER A 1 98 ? 0.795 -2.942 5.648 1.00 95.44 98 SER A C 1
ATOM 798 O O . SER A 1 98 ? -0.183 -3.123 6.361 1.00 95.44 98 SER A O 1
ATOM 800 N N . ALA A 1 99 ? 1.690 -3.907 5.418 1.00 94.56 99 ALA A N 1
ATOM 801 C CA . ALA A 1 99 ? 1.583 -5.258 5.970 1.00 94.56 99 ALA A CA 1
ATOM 802 C C . ALA A 1 99 ? 1.624 -5.257 7.509 1.00 94.56 99 ALA A C 1
ATOM 804 O O . ALA A 1 99 ? 0.803 -5.902 8.160 1.00 94.56 99 ALA A O 1
ATOM 805 N N . GLN A 1 100 ? 2.526 -4.469 8.104 1.00 92.50 100 GLN A N 1
ATOM 806 C CA . GLN A 1 100 ? 2.590 -4.266 9.557 1.00 92.50 100 GLN A CA 1
ATOM 807 C C . GLN A 1 100 ? 1.310 -3.623 10.107 1.00 92.50 100 GLN A C 1
ATOM 809 O O . GLN A 1 100 ? 0.813 -4.002 11.169 1.00 92.50 100 GLN A O 1
ATOM 814 N N . LEU A 1 101 ? 0.763 -2.646 9.383 1.00 92.50 101 LEU A N 1
ATOM 815 C CA . LEU A 1 101 ? -0.457 -1.955 9.771 1.00 92.50 101 LEU A CA 1
ATOM 816 C C . LEU A 1 101 ? -1.684 -2.866 9.670 1.00 92.50 101 LEU A C 1
ATOM 818 O O . LEU A 1 101 ? -2.521 -2.852 10.568 1.00 92.50 101 LEU A O 1
ATOM 822 N N . LEU A 1 102 ? -1.750 -3.689 8.623 1.00 92.38 102 LEU A N 1
ATOM 823 C CA . LEU A 1 102 ? -2.778 -4.705 8.437 1.00 92.38 102 LEU A CA 1
ATOM 824 C C . LEU A 1 102 ? -2.732 -5.728 9.572 1.00 92.38 102 LEU A C 1
ATOM 826 O O . LEU A 1 102 ? -3.750 -5.941 10.217 1.00 92.38 102 LEU A O 1
ATOM 830 N N . TYR A 1 103 ? -1.547 -6.252 9.904 1.00 89.88 103 TYR A N 1
ATOM 831 C CA . TYR A 1 103 ? -1.361 -7.146 11.052 1.00 89.88 103 TYR A CA 1
ATOM 832 C C . TYR A 1 103 ? -1.870 -6.528 12.362 1.00 89.88 103 TYR A C 1
ATOM 834 O O . TYR A 1 103 ? -2.534 -7.192 13.154 1.00 89.88 103 TYR A O 1
ATOM 842 N N . ARG A 1 104 ? -1.603 -5.233 12.581 1.00 88.31 104 ARG A N 1
ATOM 843 C CA . ARG A 1 104 ? -2.092 -4.490 13.752 1.00 88.31 104 ARG A CA 1
ATOM 844 C C . ARG A 1 104 ? -3.606 -4.269 13.728 1.00 88.31 104 ARG A C 1
ATOM 846 O O . ARG A 1 104 ? -4.212 -4.151 14.792 1.00 88.31 104 ARG A O 1
ATOM 853 N N . LEU A 1 105 ? -4.204 -4.159 12.545 1.00 89.19 105 LEU A N 1
ATOM 854 C CA . LEU A 1 105 ? -5.638 -3.954 12.360 1.00 89.19 105 LEU A CA 1
ATOM 855 C C . LEU A 1 105 ? -6.433 -5.258 12.530 1.00 89.19 105 LEU A C 1
ATOM 857 O O . LEU A 1 105 ? -7.531 -5.214 13.079 1.00 89.19 105 LEU A O 1
ATOM 861 N N . SER A 1 106 ? -5.882 -6.405 12.123 1.00 87.25 106 SER A N 1
ATOM 862 C CA . SER A 1 106 ? -6.581 -7.699 12.105 1.00 87.25 106 SER A CA 1
ATOM 863 C C . SER A 1 106 ? -7.263 -8.095 13.428 1.00 87.25 106 SER A C 1
ATOM 865 O O . SER A 1 106 ? -8.424 -8.501 13.383 1.00 87.25 106 SER A O 1
ATOM 867 N N . PRO A 1 107 ? -6.668 -7.898 14.627 1.00 82.56 107 PRO A N 1
ATOM 868 C CA . PRO A 1 107 ? -7.343 -8.218 15.889 1.00 82.56 107 PRO A CA 1
ATOM 869 C C . PRO A 1 107 ? -8.638 -7.430 16.132 1.00 82.56 107 PRO A C 1
ATOM 871 O O . PRO A 1 107 ? -9.534 -7.921 16.816 1.00 82.56 107 PRO A O 1
ATOM 874 N N . TYR A 1 108 ? -8.756 -6.218 15.573 1.00 83.94 108 TYR A N 1
ATOM 875 C CA . TYR A 1 108 ? -9.981 -5.417 15.662 1.00 83.94 108 TYR A CA 1
ATOM 876 C C . TYR A 1 108 ? -11.101 -5.955 14.758 1.00 83.94 108 TYR A C 1
ATOM 878 O O . TYR A 1 108 ? -12.269 -5.641 14.993 1.00 83.94 108 TYR A O 1
ATOM 886 N N . LEU A 1 109 ? -10.750 -6.746 13.739 1.00 79.94 109 LEU A N 1
ATOM 887 C CA . LEU A 1 109 ? -11.672 -7.336 12.770 1.00 79.94 109 LEU A CA 1
ATOM 888 C C . LEU A 1 109 ? -12.118 -8.745 13.198 1.00 79.94 109 LEU A C 1
ATOM 890 O O . LEU A 1 109 ? -13.311 -9.044 13.177 1.00 79.94 109 LEU A O 1
ATOM 894 N N . ASP A 1 110 ? -11.190 -9.572 13.686 1.00 67.94 110 ASP A N 1
ATOM 895 C CA . ASP A 1 110 ? -11.369 -11.033 13.752 1.00 67.94 110 ASP A CA 1
ATOM 896 C C . ASP A 1 110 ? -11.730 -11.604 15.136 1.00 67.94 110 ASP A C 1
ATOM 898 O O . ASP A 1 110 ? -11.380 -12.737 15.469 1.00 67.94 110 ASP A O 1
ATOM 902 N N . ARG A 1 111 ? -12.435 -10.843 15.985 1.00 66.44 111 ARG A N 1
ATOM 903 C CA . ARG A 1 111 ? -12.853 -11.268 17.349 1.00 66.44 11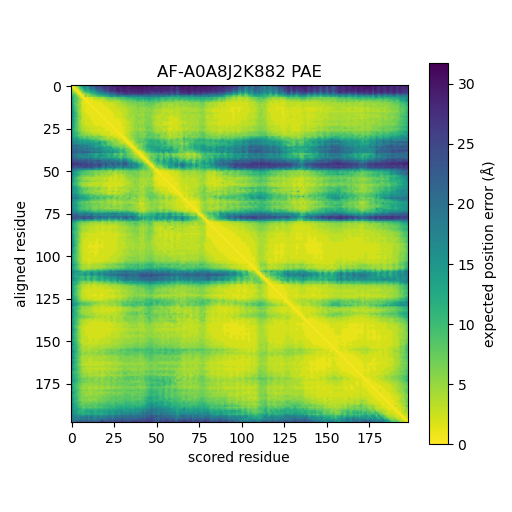1 ARG A CA 1
ATOM 904 C C . ARG A 1 111 ? -11.721 -11.866 18.226 1.00 66.44 111 ARG A C 1
ATOM 906 O O . ARG A 1 111 ? -12.018 -12.513 19.226 1.00 66.44 111 ARG A O 1
ATOM 913 N N . GLY A 1 112 ? -10.445 -11.639 17.893 1.00 59.72 112 GLY A N 1
ATOM 914 C CA . GLY A 1 112 ? -9.279 -12.094 18.666 1.00 59.72 112 GLY A CA 1
ATOM 915 C C . GLY A 1 112 ? -8.616 -13.410 18.227 1.00 59.72 112 GLY A C 1
ATOM 916 O O . GLY A 1 112 ? -7.824 -13.960 18.990 1.00 59.72 112 GLY A O 1
ATOM 917 N N . LEU A 1 113 ? -8.894 -13.938 17.028 1.00 64.56 113 LEU A N 1
ATOM 918 C CA . LEU A 1 113 ? -8.203 -15.130 16.512 1.00 64.56 113 LEU A CA 1
ATOM 919 C C . LEU A 1 113 ? -6.838 -14.778 15.884 1.00 64.56 113 LEU A C 1
ATOM 921 O O . LEU A 1 113 ? -6.753 -14.372 14.729 1.00 64.56 113 LEU A O 1
ATOM 925 N N . ASN A 1 114 ? -5.744 -15.005 16.619 1.00 64.75 114 ASN A N 1
ATOM 926 C CA . ASN A 1 114 ? -4.371 -14.678 16.182 1.00 64.75 114 ASN A CA 1
ATOM 927 C C . ASN A 1 114 ? -3.925 -15.370 14.877 1.00 64.75 114 ASN A C 1
ATOM 929 O O . ASN A 1 114 ? -3.107 -14.830 14.129 1.00 64.75 114 ASN A O 1
ATOM 933 N N . SER A 1 115 ? -4.463 -16.559 14.584 1.00 63.72 115 SER A N 1
ATOM 934 C CA . SER A 1 115 ? -4.142 -17.300 13.356 1.00 63.72 115 SER A CA 1
ATOM 935 C C . SER A 1 115 ? -4.643 -16.580 12.094 1.00 63.72 115 SER A C 1
ATOM 937 O O . SER A 1 115 ? -3.945 -16.575 11.078 1.00 63.72 115 SER A O 1
ATOM 939 N N . LEU A 1 116 ? -5.787 -15.888 12.175 1.00 74.50 116 LEU A N 1
ATOM 940 C CA . LEU A 1 116 ? -6.360 -15.149 11.047 1.00 74.50 116 LEU A CA 1
ATOM 941 C C . LEU A 1 116 ? -5.553 -13.889 10.717 1.00 74.50 116 LEU A C 1
ATOM 943 O O . LEU A 1 116 ? -5.356 -13.581 9.544 1.00 74.50 116 LEU A O 1
ATOM 947 N N . SER A 1 117 ? -4.980 -13.220 11.722 1.00 80.38 117 SER A N 1
ATOM 948 C CA . SER A 1 117 ? -4.121 -12.049 11.505 1.00 80.38 117 SER A CA 1
ATOM 949 C C . SER A 1 117 ? -2.913 -12.364 10.624 1.00 80.38 117 SER A C 1
ATOM 951 O O . SER A 1 117 ? -2.593 -11.600 9.716 1.00 80.38 117 SER A O 1
ATOM 953 N N . THR A 1 118 ? -2.262 -13.502 10.868 1.00 82.62 118 THR A N 1
ATOM 954 C CA . THR A 1 118 ? -1.088 -13.928 10.091 1.00 82.62 118 THR A CA 1
ATOM 955 C C . THR A 1 118 ? -1.487 -14.356 8.685 1.00 82.62 118 THR A C 1
ATOM 957 O O . THR A 1 118 ? -0.855 -13.941 7.715 1.00 82.62 118 THR A O 1
ATOM 960 N N . LEU A 1 119 ? -2.568 -15.132 8.562 1.00 87.38 119 LEU A N 1
ATOM 961 C CA . LEU A 1 119 ? -3.090 -15.561 7.267 1.00 87.38 119 LEU A CA 1
ATOM 962 C C . LEU A 1 119 ? -3.464 -14.363 6.385 1.00 87.38 119 LEU A C 1
ATOM 964 O O . LEU A 1 119 ? -3.073 -14.320 5.224 1.00 87.38 119 LEU A O 1
ATOM 968 N N . THR A 1 120 ? -4.138 -13.358 6.945 1.00 88.81 120 THR A N 1
ATOM 969 C CA . THR A 1 120 ? -4.503 -12.120 6.242 1.00 88.81 120 THR A CA 1
ATOM 970 C C . THR A 1 120 ? -3.279 -11.408 5.667 1.00 88.81 120 THR A C 1
ATOM 972 O O . THR A 1 120 ? -3.309 -10.955 4.524 1.00 88.81 120 THR A O 1
ATOM 975 N N . VAL A 1 121 ? -2.173 -11.348 6.414 1.00 90.62 121 VAL A N 1
ATOM 976 C CA . VAL A 1 121 ? -0.928 -10.742 5.921 1.00 90.62 121 VAL A CA 1
ATOM 977 C C . VAL A 1 121 ? -0.273 -11.601 4.842 1.00 90.62 121 VAL A C 1
ATOM 979 O O . VAL A 1 121 ? 0.174 -11.055 3.840 1.00 90.62 121 VAL A O 1
ATOM 982 N N . ILE A 1 122 ? -0.242 -12.927 5.000 1.00 90.88 122 ILE A N 1
ATOM 983 C CA . ILE A 1 122 ? 0.284 -13.840 3.971 1.00 90.88 122 ILE A CA 1
ATOM 984 C C . ILE A 1 122 ? -0.497 -13.667 2.665 1.00 90.88 122 ILE A C 1
ATOM 986 O O . ILE A 1 122 ? 0.107 -13.465 1.612 1.00 90.88 122 ILE A O 1
ATOM 990 N N . LEU A 1 123 ? -1.830 -13.677 2.740 1.00 92.00 123 LEU A N 1
ATOM 991 C CA . LEU A 1 123 ? -2.704 -13.466 1.589 1.00 92.00 123 LEU A CA 1
ATOM 992 C C . LEU A 1 123 ? -2.478 -12.087 0.965 1.00 92.00 123 LEU A C 1
ATOM 994 O O . LEU A 1 123 ? -2.388 -11.981 -0.252 1.00 92.00 123 LEU A O 1
ATOM 998 N N . PHE A 1 124 ? -2.312 -11.041 1.777 1.00 93.00 124 PHE A N 1
ATOM 999 C CA . PHE A 1 124 ? -1.976 -9.706 1.287 1.00 93.00 124 PHE A CA 1
ATOM 1000 C C . PHE A 1 124 ? -0.619 -9.674 0.562 1.00 93.00 124 PHE A C 1
ATOM 1002 O O . PHE A 1 124 ? -0.522 -9.103 -0.526 1.00 93.00 124 PHE A O 1
ATOM 1009 N N . CYS A 1 125 ? 0.407 -10.321 1.124 1.00 93.62 125 CYS A N 1
ATOM 1010 C CA . CYS A 1 125 ? 1.765 -10.384 0.581 1.00 93.62 125 CYS A CA 1
ATOM 1011 C C . CYS A 1 125 ? 1.873 -11.159 -0.737 1.00 93.62 125 CYS A C 1
ATOM 1013 O O . CYS A 1 125 ? 2.646 -10.747 -1.601 1.00 93.62 125 CYS A O 1
ATOM 1015 N N . PHE A 1 126 ? 1.109 -12.241 -0.899 1.00 91.31 126 PHE A N 1
ATOM 1016 C CA . PHE A 1 126 ? 1.174 -13.131 -2.066 1.00 91.31 126 PHE A CA 1
ATOM 1017 C C . PHE A 1 126 ? -0.042 -13.032 -2.995 1.00 91.31 126 PHE A C 1
ATOM 1019 O O . PHE A 1 126 ? -0.270 -13.919 -3.814 1.00 91.31 126 PHE A O 1
ATOM 1026 N N . ASN A 1 127 ? -0.831 -11.959 -2.903 1.00 90.12 127 ASN A N 1
ATOM 1027 C CA . ASN A 1 127 ? -1.954 -11.780 -3.817 1.00 90.12 127 ASN A CA 1
ATOM 1028 C C . ASN A 1 127 ? -1.459 -11.563 -5.272 1.00 90.12 127 ASN A C 1
ATOM 1030 O O . ASN A 1 127 ? -0.395 -10.964 -5.476 1.00 90.12 127 ASN A O 1
ATOM 1034 N N . PRO A 1 128 ? -2.222 -11.997 -6.292 1.00 83.50 128 PRO A N 1
ATOM 1035 C CA . PRO A 1 128 ? -1.805 -11.903 -7.695 1.00 83.50 128 PRO A CA 1
ATOM 1036 C C . PRO A 1 128 ? -1.646 -10.455 -8.185 1.00 83.50 128 PRO A C 1
ATOM 1038 O O . PRO A 1 128 ? -0.751 -10.160 -8.969 1.00 83.50 128 PRO A O 1
ATOM 1041 N N . ALA A 1 129 ? -2.454 -9.526 -7.670 1.00 83.25 129 ALA A N 1
ATOM 1042 C CA . ALA A 1 129 ? -2.357 -8.095 -7.955 1.00 83.25 129 ALA A CA 1
ATOM 1043 C C . ALA A 1 129 ? -1.201 -7.403 -7.200 1.00 83.25 129 ALA A C 1
ATOM 1045 O O . ALA A 1 129 ? -1.009 -6.194 -7.317 1.00 83.25 129 ALA A O 1
ATOM 1046 N N . SER A 1 130 ? -0.394 -8.135 -6.425 1.00 86.81 130 SER A N 1
ATOM 1047 C CA . SER A 1 130 ? 0.616 -7.520 -5.569 1.00 86.81 130 SER A CA 1
ATOM 1048 C C . SER A 1 130 ? 1.784 -6.904 -6.342 1.00 86.81 130 SER A C 1
ATOM 1050 O O . SER A 1 130 ? 2.546 -6.142 -5.750 1.00 86.81 130 SER A O 1
ATOM 1052 N N . ILE A 1 131 ? 1.899 -7.153 -7.650 1.00 86.50 131 ILE A N 1
ATOM 1053 C CA . ILE A 1 131 ? 2.844 -6.456 -8.530 1.00 86.50 131 ILE A CA 1
ATOM 1054 C C . ILE A 1 131 ? 2.601 -4.941 -8.564 1.00 86.50 131 ILE A C 1
ATOM 1056 O O . ILE A 1 131 ? 3.565 -4.175 -8.527 1.00 86.50 131 ILE A O 1
ATOM 1060 N N . PHE A 1 132 ? 1.341 -4.492 -8.491 1.00 88.25 132 PHE A N 1
ATOM 1061 C CA . PHE A 1 132 ? 0.999 -3.066 -8.400 1.00 88.25 132 PHE A CA 1
ATOM 1062 C C . PHE A 1 132 ? 1.526 -2.419 -7.119 1.00 88.25 132 PHE A C 1
ATOM 1064 O O . PHE A 1 132 ? 1.681 -1.203 -7.061 1.00 88.25 132 PHE A O 1
ATOM 1071 N N . PHE A 1 133 ? 1.853 -3.222 -6.101 1.00 90.56 133 PHE A N 1
ATOM 1072 C CA . PHE A 1 133 ? 2.447 -2.709 -4.874 1.00 90.56 133 PHE A CA 1
ATOM 1073 C C . PHE A 1 133 ? 3.968 -2.525 -4.926 1.00 90.56 133 PHE A C 1
ATOM 1075 O O . PHE A 1 133 ? 4.564 -2.068 -3.950 1.00 90.56 133 PHE A O 1
ATOM 1082 N N . SER A 1 134 ? 4.601 -2.903 -6.035 1.00 89.12 134 SER A N 1
ATOM 1083 C CA . SER A 1 134 ? 6.048 -2.795 -6.255 1.00 89.12 134 SER A CA 1
ATOM 1084 C C . SER A 1 134 ? 6.397 -1.984 -7.492 1.00 89.12 134 SER A C 1
ATOM 1086 O O . SER A 1 134 ? 7.437 -1.336 -7.516 1.00 89.12 134 SER A O 1
ATOM 1088 N N . ALA A 1 135 ? 5.527 -2.006 -8.495 1.00 87.75 135 ALA A N 1
ATOM 1089 C CA . ALA A 1 135 ? 5.658 -1.219 -9.706 1.00 87.75 135 ALA A CA 1
ATOM 1090 C C . ALA A 1 135 ? 5.439 0.284 -9.451 1.00 87.75 135 ALA A C 1
ATOM 1092 O O . ALA A 1 135 ? 5.065 0.693 -8.349 1.00 87.75 135 ALA A O 1
ATOM 1093 N N . PHE A 1 136 ? 5.680 1.115 -10.470 1.00 88.38 136 PHE A N 1
ATOM 1094 C CA . PHE A 1 136 ? 5.546 2.572 -10.372 1.00 88.38 136 PHE A CA 1
ATOM 1095 C C . PHE A 1 136 ? 4.073 3.009 -10.376 1.00 88.38 136 PHE A C 1
ATOM 1097 O O . PHE A 1 136 ? 3.518 3.407 -11.394 1.00 88.38 136 PHE A O 1
ATOM 1104 N N . TYR A 1 137 ? 3.447 2.877 -9.210 1.00 89.06 137 TYR A N 1
ATOM 1105 C CA . TYR A 1 137 ? 2.008 2.974 -8.994 1.00 89.06 137 TYR A CA 1
ATOM 1106 C C . TYR A 1 137 ? 1.710 3.590 -7.623 1.00 89.06 137 TYR A C 1
ATOM 1108 O O . TYR A 1 137 ? 2.507 3.470 -6.687 1.00 89.06 137 TYR A O 1
ATOM 1116 N N . THR A 1 138 ? 0.561 4.257 -7.484 1.00 91.38 138 THR A N 1
ATOM 1117 C CA . THR A 1 138 ? 0.143 4.908 -6.224 1.00 91.38 138 THR A CA 1
ATOM 1118 C C . THR A 1 138 ? -0.663 3.983 -5.309 1.00 91.38 138 THR A C 1
ATOM 1120 O O . THR A 1 138 ? -0.975 4.335 -4.172 1.00 91.38 138 THR A O 1
ATOM 1123 N N . GLU A 1 139 ? -0.973 2.777 -5.776 1.00 92.38 139 GLU A N 1
ATOM 1124 C CA . GLU A 1 139 ? -1.770 1.737 -5.135 1.00 92.38 139 GLU A CA 1
ATOM 1125 C C . GLU A 1 139 ? -1.226 1.384 -3.746 1.00 92.38 139 GLU A C 1
ATOM 1127 O O . GLU A 1 139 ? -2.000 1.254 -2.795 1.00 92.38 139 GLU A O 1
ATOM 1132 N N . THR A 1 140 ? 0.099 1.294 -3.587 1.00 95.00 140 THR A N 1
ATOM 1133 C CA . THR A 1 140 ? 0.719 0.991 -2.288 1.00 95.00 140 THR A CA 1
ATOM 1134 C C . THR A 1 140 ? 0.454 2.078 -1.258 1.00 95.00 140 THR A C 1
ATOM 1136 O O . THR A 1 140 ? 0.060 1.787 -0.126 1.00 95.00 140 THR A O 1
ATOM 1139 N N . LEU A 1 141 ? 0.648 3.341 -1.647 1.00 96.06 141 LEU A N 1
ATOM 1140 C CA . LEU A 1 141 ? 0.377 4.485 -0.782 1.00 96.06 141 LEU A CA 1
ATOM 1141 C C . LEU A 1 141 ? -1.120 4.587 -0.474 1.00 96.06 141 LEU A C 1
ATOM 1143 O O . LEU A 1 141 ? -1.503 4.840 0.668 1.00 96.06 141 LEU A O 1
ATOM 1147 N N . PHE A 1 142 ? -1.969 4.324 -1.463 1.00 96.06 142 PHE A N 1
ATOM 1148 C CA . PHE A 1 142 ? -3.414 4.327 -1.295 1.00 96.06 142 PHE A CA 1
ATOM 1149 C C . PHE A 1 142 ? -3.893 3.288 -0.268 1.00 96.06 142 PHE A C 1
ATOM 1151 O O . PHE A 1 142 ? -4.689 3.612 0.621 1.00 96.06 142 PHE A O 1
ATOM 1158 N N . VAL A 1 143 ? -3.378 2.056 -0.339 1.00 95.81 143 VAL A N 1
ATOM 1159 C CA . VAL A 1 143 ? -3.677 1.002 0.643 1.00 95.81 143 VAL A CA 1
ATOM 1160 C C . VAL A 1 143 ? -3.175 1.391 2.028 1.00 95.81 143 VAL A C 1
ATOM 1162 O O . VAL A 1 143 ? -3.930 1.281 2.995 1.00 95.81 143 VAL A O 1
ATOM 1165 N N . TYR A 1 144 ? -1.948 1.907 2.136 1.00 97.19 144 TYR A N 1
ATOM 1166 C CA . TYR A 1 144 ? -1.401 2.383 3.407 1.00 97.19 144 TYR A CA 1
ATOM 1167 C C . TYR A 1 144 ? -2.320 3.416 4.076 1.00 97.19 144 TYR A C 1
ATOM 1169 O O . TYR A 1 144 ? -2.677 3.273 5.247 1.00 97.19 144 TYR A O 1
ATOM 1177 N N . LEU A 1 145 ? -2.748 4.435 3.326 1.00 97.62 145 LEU A N 1
ATOM 1178 C CA . LEU A 1 145 ? -3.623 5.493 3.832 1.00 97.62 145 LEU A CA 1
ATOM 1179 C C . LEU A 1 145 ? -5.004 4.954 4.216 1.00 97.62 145 LEU A C 1
ATOM 1181 O O . LEU A 1 145 ? -5.520 5.299 5.277 1.00 97.62 145 LEU A O 1
ATOM 1185 N N . THR A 1 146 ? -5.572 4.058 3.411 1.00 96.81 146 THR A N 1
ATOM 1186 C CA . THR A 1 146 ? -6.864 3.418 3.703 1.00 96.81 146 THR A CA 1
ATOM 1187 C C . THR A 1 146 ? -6.808 2.603 4.999 1.00 96.81 146 THR A C 1
ATOM 1189 O O . THR A 1 146 ? -7.684 2.723 5.858 1.00 96.81 146 THR A O 1
ATOM 1192 N N . LEU A 1 147 ? -5.739 1.833 5.210 1.00 96.44 147 LEU A N 1
ATOM 1193 C CA . LEU A 1 147 ? -5.524 1.104 6.461 1.00 96.44 147 LEU A CA 1
ATOM 1194 C C . LEU A 1 147 ? -5.354 2.053 7.658 1.00 96.44 147 LEU A C 1
ATOM 1196 O O . LEU A 1 147 ? -5.847 1.753 8.748 1.00 96.44 147 LEU A O 1
ATOM 1200 N N . GLN A 1 148 ? -4.723 3.218 7.468 1.00 96.88 148 GLN A N 1
ATOM 1201 C CA . GLN A 1 148 ? -4.615 4.231 8.523 1.00 96.88 148 GLN A CA 1
ATOM 1202 C C . GLN A 1 148 ? -5.967 4.851 8.884 1.00 96.88 148 GLN A C 1
ATOM 1204 O O . GLN A 1 148 ? -6.222 5.096 10.068 1.00 96.88 148 GLN A O 1
ATOM 1209 N N . VAL A 1 149 ? -6.852 5.069 7.902 1.00 97.25 149 VAL A N 1
ATOM 1210 C CA . VAL A 1 149 ? -8.239 5.495 8.152 1.00 97.25 149 VAL A CA 1
ATOM 1211 C C . VAL A 1 149 ? -8.925 4.478 9.056 1.00 97.25 149 VAL A C 1
ATOM 1213 O O . VAL A 1 149 ? -9.405 4.837 10.132 1.00 97.25 149 VAL A O 1
ATOM 1216 N N . LEU A 1 150 ? -8.910 3.200 8.667 1.00 95.25 150 LEU A N 1
ATOM 1217 C CA . LEU A 1 150 ? -9.564 2.132 9.422 1.00 95.25 150 LEU A CA 1
ATOM 1218 C C . LEU A 1 150 ? -9.003 2.012 10.841 1.00 95.25 150 LEU A C 1
ATOM 1220 O O . LEU A 1 150 ? -9.770 2.026 11.805 1.00 95.25 150 LEU A O 1
ATOM 1224 N N . LEU A 1 151 ? -7.677 1.970 10.999 1.00 94.50 151 LEU A N 1
ATOM 1225 C CA . LEU A 1 151 ? -7.061 1.889 12.322 1.00 94.50 151 LEU A CA 1
ATOM 1226 C C . LEU A 1 151 ? -7.430 3.095 13.199 1.00 94.50 151 LEU A C 1
ATOM 1228 O O . LEU A 1 151 ? -7.734 2.925 14.381 1.00 94.50 151 LEU A O 1
ATOM 1232 N N . SER A 1 152 ? -7.448 4.302 12.633 1.00 95.38 152 SER A N 1
ATOM 1233 C CA . SER A 1 152 ? -7.830 5.521 13.357 1.00 95.38 152 SER A CA 1
ATOM 1234 C C . SER A 1 152 ? -9.292 5.479 13.809 1.00 95.38 152 SER A C 1
ATOM 1236 O O . SER A 1 152 ? -9.597 5.877 14.936 1.00 95.38 152 SER A O 1
ATOM 1238 N N . LEU A 1 153 ? -10.195 4.941 12.980 1.00 94.44 153 LEU A N 1
ATOM 1239 C CA . LEU A 1 153 ? -11.605 4.748 13.333 1.00 94.44 153 LEU A CA 1
ATOM 1240 C C . LEU A 1 153 ? -11.777 3.740 14.475 1.00 94.44 153 LEU A C 1
ATOM 1242 O O . LEU A 1 153 ? -12.490 4.035 15.438 1.00 94.44 153 LEU A O 1
ATOM 1246 N N . TYR A 1 154 ? -11.077 2.602 14.432 1.00 91.88 154 TYR A N 1
ATOM 1247 C CA . TYR A 1 154 ? -11.092 1.618 15.523 1.00 91.88 154 TYR A CA 1
ATOM 1248 C C . TYR A 1 154 ? -10.491 2.167 16.825 1.00 91.88 154 TYR A C 1
ATOM 1250 O O . TYR A 1 154 ? -11.005 1.885 17.908 1.00 91.88 154 TYR A O 1
ATOM 1258 N N . GLN A 1 155 ? -9.476 3.030 16.736 1.00 90.50 155 GLN A N 1
ATOM 1259 C CA . GLN A 1 155 ? -8.910 3.759 17.879 1.00 90.50 155 GLN A CA 1
ATOM 1260 C C . GLN A 1 155 ? -9.768 4.949 18.345 1.00 90.50 155 GLN A C 1
ATOM 1262 O O . GLN A 1 155 ? -9.368 5.662 19.264 1.00 90.50 155 GLN A O 1
ATOM 1267 N N . LYS A 1 156 ? -10.938 5.186 17.731 1.00 90.81 156 LYS A N 1
ATOM 1268 C CA . LYS A 1 156 ? -11.843 6.318 18.006 1.00 90.81 156 LYS A CA 1
ATOM 1269 C C . LYS A 1 156 ? -11.224 7.705 17.750 1.00 90.81 156 LYS A C 1
ATOM 1271 O O . LYS A 1 156 ? -11.755 8.713 18.215 1.00 90.81 156 LYS A O 1
ATOM 1276 N N . LYS A 1 157 ? -10.148 7.792 16.962 1.00 93.12 157 LYS A N 1
ATOM 1277 C CA . LYS A 1 157 ? -9.464 9.040 16.582 1.00 93.12 157 LYS A CA 1
ATOM 1278 C C . LYS A 1 157 ? -10.049 9.613 15.289 1.00 93.12 157 LYS A C 1
ATOM 1280 O O . LYS A 1 157 ? -9.453 9.524 14.219 1.00 93.12 157 LYS A O 1
ATOM 1285 N N . LYS A 1 158 ? -11.239 10.212 15.384 1.00 92.31 158 LYS A N 1
ATOM 1286 C CA . LYS A 1 158 ? -12.013 10.674 14.213 1.00 92.31 158 LYS A CA 1
ATOM 1287 C C . LYS A 1 158 ? -11.285 11.709 13.350 1.00 92.31 158 LYS A C 1
ATOM 1289 O O . LYS A 1 158 ? -11.302 11.588 12.133 1.00 92.31 158 LYS A O 1
ATOM 1294 N N . VAL A 1 159 ? -10.621 12.690 13.967 1.00 94.75 159 VAL A N 1
ATOM 1295 C CA . VAL A 1 159 ? -9.885 13.741 13.235 1.00 94.75 159 VAL A CA 1
ATOM 1296 C C . VAL A 1 159 ? -8.760 13.131 12.399 1.00 94.75 159 VAL A C 1
ATOM 1298 O O . VAL A 1 159 ? -8.618 13.446 11.223 1.00 94.75 159 VAL A O 1
ATOM 1301 N N . GLN A 1 160 ? -8.014 12.191 12.984 1.00 95.31 160 GLN A N 1
ATOM 1302 C CA . GLN A 1 160 ? -6.944 11.481 12.289 1.00 95.31 160 GLN A CA 1
ATOM 1303 C C . GLN A 1 160 ? -7.489 10.621 11.136 1.00 95.31 160 GLN A C 1
ATOM 1305 O O . GLN A 1 160 ? -6.900 10.599 10.059 1.00 95.31 160 GLN A O 1
ATOM 1310 N N . ALA A 1 161 ? -8.642 9.971 11.326 1.00 96.00 161 ALA A N 1
ATOM 1311 C CA . ALA A 1 161 ? -9.301 9.213 10.263 1.00 96.00 161 ALA A CA 1
ATOM 1312 C C . ALA A 1 161 ? -9.714 10.105 9.081 1.00 96.00 161 ALA A C 1
ATOM 1314 O O . ALA A 1 161 ? -9.447 9.760 7.934 1.00 96.00 161 ALA A O 1
ATOM 1315 N N . VAL A 1 162 ? -10.312 11.269 9.354 1.00 96.19 162 VAL A N 1
ATOM 1316 C CA . VAL A 1 162 ? -10.695 12.244 8.321 1.00 96.19 162 VAL A CA 1
ATOM 1317 C C . VAL A 1 162 ? -9.465 12.779 7.590 1.00 96.19 162 VAL A C 1
ATOM 1319 O O . VAL A 1 162 ? -9.467 12.828 6.366 1.00 96.19 162 VAL A O 1
ATOM 1322 N N . PHE A 1 163 ? -8.390 13.102 8.314 1.00 97.38 163 PHE A N 1
ATOM 1323 C CA . PHE A 1 163 ? -7.134 13.557 7.715 1.00 97.38 163 PHE A CA 1
ATOM 1324 C C . PHE A 1 163 ? -6.561 12.539 6.716 1.00 97.38 163 PHE A C 1
ATOM 1326 O O . PHE A 1 163 ? -6.254 12.893 5.576 1.00 97.38 163 PHE A O 1
ATOM 1333 N N . TYR A 1 164 ? -6.468 11.262 7.103 1.00 97.50 164 TYR A N 1
ATOM 1334 C CA . TYR A 1 164 ? -5.987 10.222 6.191 1.00 97.50 164 TYR A CA 1
ATOM 1335 C C . TYR A 1 164 ? -6.967 9.927 5.050 1.00 97.50 164 TYR A C 1
A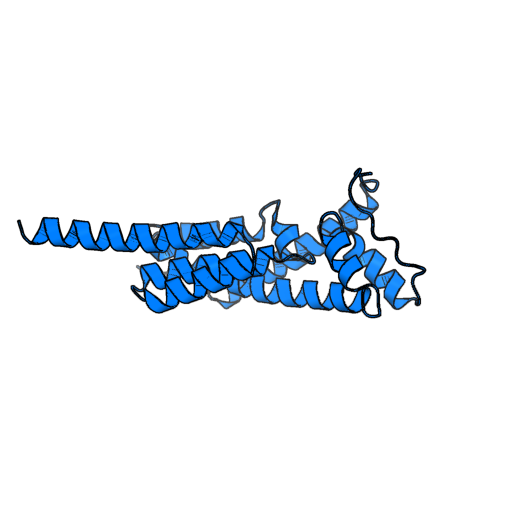TOM 1337 O O . TYR A 1 164 ? -6.518 9.614 3.949 1.00 97.50 164 TYR A O 1
ATOM 1345 N N . ALA A 1 165 ? -8.279 10.073 5.264 1.00 96.75 165 ALA A N 1
ATOM 1346 C CA . ALA A 1 165 ? -9.275 9.928 4.203 1.00 96.75 165 ALA A CA 1
ATOM 1347 C C . ALA A 1 165 ? -9.106 11.024 3.137 1.00 96.75 165 ALA A C 1
ATOM 1349 O O . ALA A 1 165 ? -9.066 10.716 1.942 1.00 96.75 165 ALA A O 1
ATOM 1350 N N . SER A 1 166 ? -8.885 12.273 3.558 1.00 96.88 166 SER A N 1
ATOM 1351 C CA . SER A 1 166 ? -8.544 13.378 2.658 1.00 96.88 166 SER A CA 1
ATOM 1352 C C . SER A 1 166 ? -7.268 13.083 1.874 1.00 96.88 166 SER A C 1
ATOM 1354 O O . SER A 1 166 ? -7.271 13.159 0.648 1.00 96.88 166 SER A O 1
ATOM 1356 N N . LEU A 1 167 ? -6.194 12.663 2.553 1.00 96.94 167 LEU A N 1
ATOM 1357 C CA . LEU A 1 167 ? -4.927 12.349 1.890 1.00 96.94 167 LEU A CA 1
ATOM 1358 C C . LEU A 1 167 ? -5.068 11.179 0.902 1.00 96.94 167 LEU A C 1
ATOM 1360 O O . LEU A 1 167 ? -4.489 11.214 -0.181 1.00 96.94 167 LEU A O 1
ATOM 1364 N N . SER A 1 168 ? -5.886 10.173 1.229 1.00 96.88 168 SER A N 1
ATOM 1365 C CA . SER A 1 168 ? -6.180 9.063 0.315 1.00 96.88 168 SER A CA 1
ATOM 1366 C C . SER A 1 168 ? -6.960 9.510 -0.925 1.00 96.88 168 SER A C 1
ATOM 1368 O O . SER A 1 168 ? -6.713 8.979 -2.002 1.00 96.88 168 SER A O 1
ATOM 1370 N N . SER A 1 169 ? -7.840 10.511 -0.788 1.00 95.12 169 SER A N 1
ATOM 1371 C CA . SER A 1 169 ? -8.622 11.095 -1.891 1.00 95.12 169 SER A CA 1
ATOM 1372 C C . SER A 1 169 ? -7.757 11.945 -2.823 1.00 95.12 169 SER A C 1
ATOM 1374 O O . SER A 1 169 ? -7.959 11.942 -4.032 1.00 95.12 169 SER A O 1
ATOM 1376 N N . VAL A 1 170 ? -6.764 12.647 -2.263 1.00 95.12 170 VAL A N 1
ATOM 1377 C CA . VAL A 1 170 ? -5.743 13.362 -3.046 1.00 95.12 170 VAL A CA 1
ATOM 1378 C C . VAL A 1 170 ? -4.833 12.373 -3.772 1.00 95.12 170 VAL A C 1
ATOM 1380 O O . VAL A 1 170 ? -4.493 12.586 -4.929 1.00 95.12 170 VAL A O 1
ATOM 1383 N N . CYS A 1 171 ? -4.455 11.276 -3.109 1.00 92.31 171 CYS A N 1
ATOM 1384 C CA . CYS A 1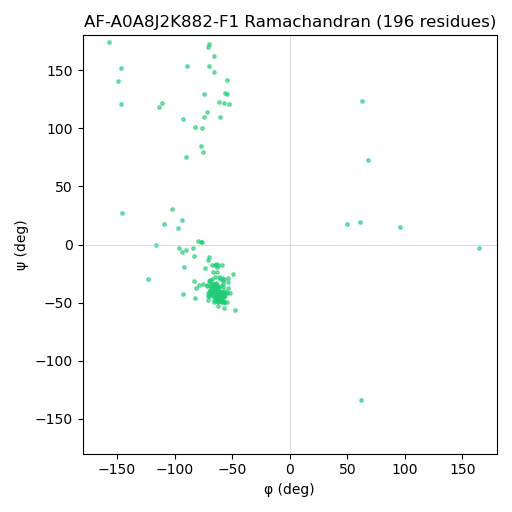 171 ? -3.629 10.230 -3.706 1.00 92.31 171 CYS A CA 1
ATOM 1385 C C . CYS A 1 171 ? -4.334 9.556 -4.892 1.00 92.31 171 CYS A C 1
ATOM 1387 O O . CYS A 1 171 ? -3.709 9.331 -5.927 1.00 92.31 171 CYS A O 1
ATOM 1389 N N . ARG A 1 172 ? -5.625 9.234 -4.746 1.00 91.81 172 ARG A N 1
ATOM 1390 C CA . ARG A 1 172 ? -6.470 8.671 -5.805 1.00 91.81 172 ARG A CA 1
ATOM 1391 C C . ARG A 1 172 ? -7.913 9.119 -5.607 1.00 91.81 172 ARG A C 1
ATOM 1393 O O . ARG A 1 172 ? -8.418 9.061 -4.490 1.00 91.81 172 ARG A O 1
ATOM 1400 N N . SER A 1 173 ? -8.619 9.428 -6.693 1.00 92.12 173 SER A N 1
ATOM 1401 C CA . SER A 1 173 ? -10.040 9.822 -6.656 1.00 92.12 173 SER A CA 1
ATO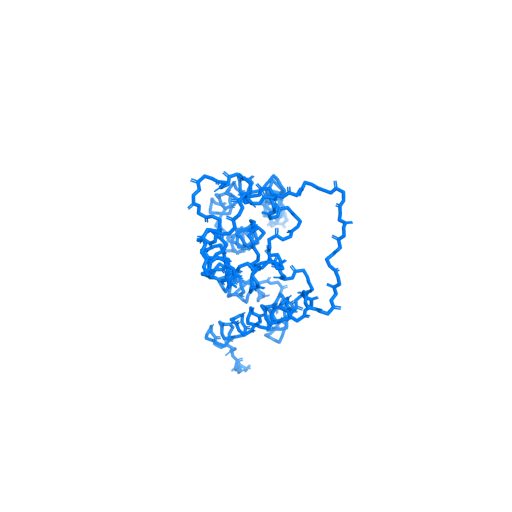M 1402 C C . SER A 1 173 ? -10.927 8.814 -5.911 1.00 92.12 173 SER A C 1
ATOM 1404 O O . SER A 1 173 ? -11.792 9.207 -5.130 1.00 92.12 173 SER A O 1
ATOM 1406 N N . ASN A 1 174 ? -10.647 7.514 -6.057 1.00 92.31 174 ASN A N 1
ATOM 1407 C CA . ASN A 1 174 ? -11.341 6.433 -5.344 1.00 92.31 174 ASN A CA 1
ATOM 1408 C C . ASN A 1 174 ? -11.244 6.542 -3.808 1.00 92.31 174 ASN A C 1
ATOM 1410 O O . ASN A 1 174 ? -12.053 5.948 -3.098 1.00 92.31 174 ASN A O 1
ATOM 1414 N N . GLY A 1 175 ? -10.298 7.318 -3.272 1.00 93.12 175 GLY A N 1
ATOM 1415 C CA . GLY A 1 175 ? -10.173 7.586 -1.840 1.00 93.12 175 GLY A CA 1
ATOM 1416 C C . GLY A 1 175 ? -11.336 8.350 -1.232 1.00 93.12 175 GLY A C 1
ATOM 1417 O O . GLY A 1 175 ? -11.523 8.268 -0.019 1.00 93.12 175 GLY A O 1
ATOM 1418 N N . VAL A 1 176 ? -12.178 9.000 -2.043 1.00 94.50 176 VAL A N 1
ATOM 1419 C CA . VAL A 1 176 ? -13.405 9.645 -1.552 1.00 94.50 176 VAL A CA 1
ATOM 1420 C C . VAL A 1 176 ? -14.316 8.647 -0.824 1.00 94.50 176 VAL A C 1
ATOM 1422 O O . VAL A 1 176 ? -14.991 8.998 0.144 1.00 94.50 176 VAL A O 1
ATOM 1425 N N . LEU A 1 177 ? -14.264 7.368 -1.211 1.00 94.94 177 LEU A N 1
ATOM 1426 C CA . LEU A 1 177 ? -15.022 6.293 -0.573 1.00 94.94 177 LEU A CA 1
ATOM 1427 C C . LEU A 1 177 ? -14.619 6.076 0.895 1.00 94.94 177 LEU A C 1
ATOM 1429 O O . LEU A 1 177 ? -15.441 5.626 1.694 1.00 94.94 177 LEU A O 1
ATOM 1433 N N . ASN A 1 178 ? -13.404 6.467 1.297 1.00 95.62 178 ASN A N 1
ATOM 1434 C CA . ASN A 1 178 ? -12.952 6.334 2.682 1.00 95.62 178 ASN A CA 1
ATOM 1435 C C . ASN A 1 178 ? -13.726 7.237 3.656 1.00 95.62 178 ASN A C 1
ATOM 1437 O O . ASN A 1 178 ? -13.858 6.896 4.834 1.00 95.62 178 ASN A O 1
ATOM 1441 N N . PHE A 1 179 ? -14.321 8.338 3.183 1.00 94.94 179 PHE A N 1
ATOM 1442 C CA . PHE A 1 179 ? -15.251 9.129 3.996 1.00 94.94 179 PHE A CA 1
ATOM 1443 C C . PHE A 1 179 ? -16.520 8.348 4.354 1.00 94.94 179 PHE A C 1
ATOM 1445 O O . PHE A 1 179 ? -17.087 8.565 5.427 1.00 94.94 179 PHE A O 1
ATOM 1452 N N . GLY A 1 180 ? -16.917 7.383 3.518 1.00 94.38 180 GLY A N 1
ATOM 1453 C CA . GLY A 1 180 ? -18.000 6.450 3.814 1.00 94.38 180 GLY A CA 1
ATOM 1454 C C . GLY A 1 180 ? -17.746 5.657 5.097 1.00 94.38 180 GLY A C 1
ATOM 1455 O O . GLY A 1 180 ? -18.644 5.541 5.931 1.00 94.38 180 GLY A O 1
ATOM 1456 N N . PHE A 1 181 ? -16.508 5.204 5.339 1.00 93.44 181 PHE A N 1
ATOM 1457 C CA . PHE A 1 181 ? -16.149 4.541 6.599 1.00 93.44 181 PHE A CA 1
ATOM 1458 C C . PHE A 1 181 ? -16.264 5.484 7.803 1.00 93.44 181 PHE A C 1
ATOM 1460 O O . PHE A 1 181 ? -16.800 5.094 8.844 1.00 93.44 181 PHE A O 1
ATOM 1467 N N . CYS A 1 182 ? -15.812 6.734 7.666 1.00 93.12 182 CYS A N 1
ATOM 1468 C CA . CYS A 1 182 ? -15.924 7.748 8.719 1.00 93.12 182 CYS A CA 1
ATOM 1469 C C . CYS A 1 182 ? -17.386 8.037 9.089 1.00 93.12 182 CYS A C 1
ATOM 1471 O O . CYS A 1 182 ? -17.726 8.136 10.277 1.00 93.12 182 CYS A O 1
ATOM 1473 N N . LEU A 1 183 ? -18.253 8.137 8.078 1.00 94.00 183 LEU A N 1
ATOM 1474 C CA . LEU A 1 183 ? -19.687 8.329 8.259 1.00 94.00 183 LEU A CA 1
ATOM 1475 C C . LEU A 1 183 ? -20.322 7.106 8.928 1.00 94.00 183 LEU A C 1
ATOM 1477 O O . LEU A 1 183 ? -20.981 7.252 9.957 1.00 94.00 183 LEU A O 1
ATOM 1481 N N . ALA A 1 184 ? -20.052 5.902 8.421 1.00 92.69 184 ALA A N 1
ATOM 1482 C CA . ALA A 1 184 ? -20.587 4.654 8.962 1.00 92.69 184 ALA A CA 1
ATOM 1483 C C . ALA A 1 184 ? -20.231 4.458 10.447 1.00 92.69 184 ALA A C 1
ATOM 1485 O O . ALA A 1 184 ? -21.097 4.144 11.267 1.00 92.69 184 ALA A O 1
ATOM 1486 N N . PHE A 1 185 ? -18.974 4.706 10.834 1.00 91.31 185 PHE A N 1
ATOM 1487 C CA . PHE A 1 185 ? -18.553 4.633 12.238 1.00 91.31 185 PHE A CA 1
ATOM 1488 C C . PHE A 1 185 ? -19.215 5.703 13.114 1.00 91.31 185 PHE A C 1
ATOM 1490 O O . PHE A 1 185 ? -19.511 5.444 14.285 1.00 91.31 185 PHE A O 1
ATOM 1497 N N . SER A 1 186 ? -19.465 6.895 12.570 1.00 89.88 186 SER A N 1
ATOM 1498 C CA . SER A 1 186 ? -20.146 7.972 13.294 1.00 89.88 186 SER A CA 1
ATOM 1499 C C . SER A 1 186 ? -21.625 7.660 13.518 1.00 89.88 186 SER A C 1
ATOM 1501 O O . SER A 1 186 ? -22.086 7.786 14.652 1.00 89.88 186 SER A O 1
ATOM 1503 N N . LEU A 1 187 ? -22.328 7.165 12.494 1.00 91.81 187 LEU A N 1
ATOM 1504 C CA . LEU A 1 187 ? -23.726 6.730 12.583 1.00 91.81 187 LEU A CA 1
ATOM 1505 C C . LEU A 1 187 ? -23.893 5.572 13.569 1.00 91.81 187 LEU A C 1
ATOM 1507 O O . LEU A 1 187 ? -24.716 5.645 14.476 1.00 91.81 187 LEU A O 1
ATOM 1511 N N . ARG A 1 188 ? -23.040 4.542 13.479 1.00 89.62 188 ARG A N 1
ATOM 1512 C CA . ARG A 1 188 ? -23.034 3.426 14.440 1.00 89.62 188 ARG A CA 1
ATOM 1513 C C . ARG A 1 188 ? -22.804 3.904 15.875 1.00 89.62 188 ARG A C 1
ATOM 1515 O O . ARG A 1 188 ? -23.350 3.335 16.817 1.00 89.62 188 ARG A O 1
ATOM 1522 N N . GLY A 1 189 ? -21.969 4.927 16.052 1.00 86.12 189 GLY A N 1
ATOM 1523 C CA . GLY A 1 189 ? -21.731 5.553 17.348 1.00 86.12 189 GLY A CA 1
ATOM 1524 C C . GLY A 1 189 ? -22.942 6.317 17.885 1.00 86.12 189 GLY A C 1
ATOM 1525 O O . GLY A 1 189 ? -23.161 6.283 19.091 1.00 86.12 189 GLY A O 1
ATOM 1526 N N . ALA A 1 190 ? -23.709 6.981 17.016 1.00 86.44 190 ALA A N 1
ATOM 1527 C CA . ALA A 1 190 ? -24.926 7.701 17.384 1.00 86.44 190 ALA A CA 1
ATOM 1528 C C . ALA A 1 190 ? -26.066 6.740 17.755 1.00 86.44 190 ALA A C 1
ATOM 1530 O O . ALA A 1 190 ? -26.635 6.875 18.833 1.00 86.44 190 ALA A O 1
ATOM 1531 N N . LEU A 1 191 ? -26.316 5.714 16.934 1.00 89.38 191 LEU A N 1
ATOM 1532 C CA . LEU A 1 191 ? -27.353 4.702 17.190 1.00 89.38 191 LEU A CA 1
ATOM 1533 C C . LEU A 1 191 ? -27.150 3.996 18.538 1.00 89.38 191 LEU A C 1
ATOM 1535 O O . LEU A 1 191 ? -28.067 3.895 19.339 1.00 89.38 191 LEU A O 1
ATOM 1539 N N . ARG A 1 192 ? -25.907 3.617 18.854 1.00 85.56 192 ARG A N 1
ATOM 1540 C CA . ARG A 1 192 ? -25.563 2.990 20.143 1.00 85.56 192 ARG A CA 1
ATOM 1541 C C . ARG A 1 192 ? -25.749 3.885 21.370 1.00 85.56 192 ARG A C 1
ATOM 1543 O O . ARG A 1 192 ? -25.670 3.368 22.480 1.00 85.56 192 ARG A O 1
ATOM 1550 N N . ARG A 1 193 ? -25.853 5.207 21.201 1.00 80.56 193 ARG A N 1
ATOM 1551 C CA . ARG A 1 193 ? -26.175 6.126 22.305 1.00 80.56 193 ARG A CA 1
ATOM 1552 C C . ARG A 1 193 ? -27.679 6.157 22.526 1.00 80.56 193 ARG A C 1
ATOM 1554 O O . ARG A 1 193 ? -28.102 5.949 23.648 1.00 80.56 193 ARG A O 1
ATOM 1561 N N . VAL A 1 194 ? -28.448 6.273 21.444 1.00 81.69 194 VAL A N 1
ATOM 1562 C CA . VAL A 1 194 ? -29.918 6.237 21.483 1.00 81.69 194 VAL A CA 1
ATOM 1563 C C . VAL A 1 194 ? -30.432 4.948 22.138 1.00 81.69 194 VAL A C 1
ATOM 1565 O O . VAL A 1 194 ? -31.290 5.020 23.005 1.00 81.69 194 VAL A O 1
ATOM 1568 N N . ASP A 1 195 ? -29.853 3.788 21.811 1.00 76.75 195 ASP A N 1
ATOM 1569 C CA . ASP A 1 195 ? -30.233 2.503 22.432 1.00 76.75 195 ASP A CA 1
ATOM 1570 C C . ASP A 1 195 ? -29.876 2.388 23.926 1.00 76.75 195 ASP A C 1
ATOM 1572 O O . ASP A 1 195 ? -30.358 1.482 24.595 1.00 76.75 195 ASP A O 1
ATOM 1576 N N . LYS A 1 196 ? -28.976 3.232 24.448 1.00 70.88 196 LYS A N 1
ATOM 1577 C CA . LYS A 1 196 ? -28.597 3.232 25.872 1.00 70.88 196 LYS A CA 1
ATOM 1578 C C . LYS A 1 196 ? -29.430 4.189 26.719 1.00 70.88 196 LYS A C 1
ATOM 1580 O O . LYS A 1 196 ? -29.404 4.055 27.939 1.00 70.88 196 LYS A O 1
ATOM 1585 N N . ASP A 1 197 ? -30.079 5.157 26.079 1.00 67.19 197 ASP A N 1
ATOM 1586 C CA . ASP A 1 197 ? -30.859 6.208 26.731 1.00 67.19 197 ASP A CA 1
ATOM 1587 C C . ASP A 1 197 ? -32.371 5.864 26.787 1.00 67.19 197 ASP A C 1
ATOM 1589 O O . ASP A 1 197 ? -33.139 6.623 27.378 1.00 67.19 197 ASP A O 1
ATOM 1593 N N . ASN A 1 198 ? -32.779 4.723 26.206 1.00 56.81 198 ASN A N 1
ATOM 1594 C CA . ASN A 1 198 ? -34.104 4.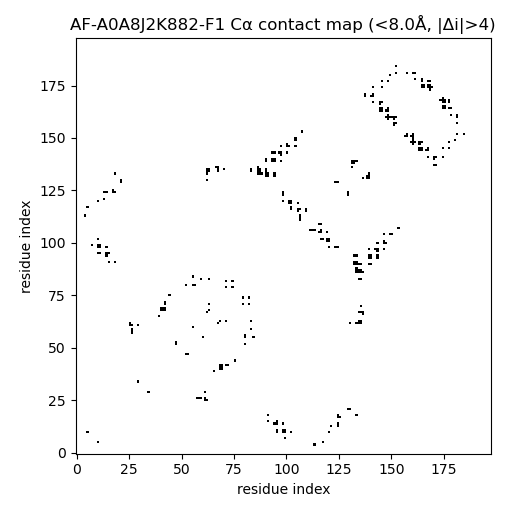089 26.320 1.00 56.81 198 ASN A CA 1
ATOM 1595 C C . ASN A 1 198 ? -34.042 2.858 27.234 1.00 56.81 198 ASN A C 1
ATOM 1597 O O . ASN A 1 198 ? -35.062 2.582 27.903 1.00 56.81 198 ASN A O 1
#

Secondary structure (DSSP, 8-state):
----PPPHHHHHHHHHHHHHHHHHHHHHHHHHSPPP--SS-----S---SHHHHHHHHHHGGGG-TTHHHHHHHTTTT-HHHHHHHHHHHHHHHHHHHHHHHHHHHHHHSTT-HHHHHHHHHHHHT-GGGGGGTSS-SHHHHHHHHHHHHHHHHTT-HHHHHHHHHHHHHH-GGGGGHHHHHHHHHHHHHHHHHHHH-